Protein AF-A0A7S3H9Q6-F1 (afdb_monomer)

Solvent-accessible surface area (backbone atoms only — not comparable to full-atom values): 21317 Å² total; per-residue (Å²): 113,75,68,58,59,53,52,54,52,51,53,54,49,52,52,51,51,51,52,54,49,51,50,52,52,53,52,50,50,49,52,52,50,53,51,51,50,54,51,51,51,52,51,51,50,51,49,53,52,49,52,52,48,49,52,56,52,58,74,33,43,35,69,48,71,93,78,48,80,54,69,84,72,79,73,85,76,88,80,86,75,98,61,98,70,78,74,86,69,82,65,79,81,31,55,55,60,69,50,36,68,69,77,52,58,65,46,66,38,89,39,74,51,52,99,94,46,88,16,37,40,56,56,31,49,52,48,34,53,74,71,49,54,85,58,79,75,62,48,56,88,88,44,50,66,54,52,63,46,46,75,75,63,44,61,60,49,54,51,52,49,50,52,52,49,50,51,49,52,50,50,51,51,54,49,51,52,49,52,54,50,49,52,51,41,54,48,50,52,55,51,54,72,71,49,80,68,61,70,66,78,71,82,82,75,76,92,80,93,78,88,82,92,78,92,78,89,78,95,74,80,83,74,84,72,69,44,57,64,84,79,44,63,66,62,49,49,51,55,51,53,53,51,37,55,44,41,60,67,34,72,82,52,50,65,62,51,41,60,51,36,51,54,49,44,54,65,69,57,38,49,56,52,55,63,70,29,58,72,71,74,59,63,78,74,49,92,60,95,44,74,66,32,56,50,47,56,66,63,69,43,92,91,63,61,63,68,58,55,50,50,53,47,45,47,64,61,55,46,48,57,48,51,51,50,52,38,61,76,64,43,47,93,76,51,55,72,72,61,38,52,56,50,50,53,53,51,49,49,54,49,52,69,73,72,108

Sequence (356 aa):
MAKMKKIEALCLQELSLKQLKMWLEEDQDAILNKANENAMEKIKQAKSSHEQFVKKKDGLRIRMPDSIPTTNIPGMGYGKELTGVRAQVKGVSTTIDLMAGMGLKYVHATNKGRKGQMGDLEKSRDQLLKMGFIDKANFDEEDKHLYDKERRENSVIKEKQALEAKTREENTKAYDEWIVQKELRDSALKCLALVPRPVAEMPVLHDDVRGSATNLKKSASVGLATANPMQNPTLSRHCLDVGRAMKKVDRTTFLDWAKWCEGVFSVNTAQVLWDYFPPLACDVHCASYSQVRDTFLKLLRPGVDFRQTFMDYVEKHIFARRINRFKDEKEYYRLREDAQTELDEEMEAMRKEWLS

Foldseek 3Di:
DVVVVVVVVVVVVVVVVVVVVVVVVVVVVVVVVVVVVVVVVVVVVVVVVVVVVVVVQLVQKDFDDQADDQDPDPPPPPDDDPDPDDDPDPPPPAVCNVCHPVRDGMDGTPDCADVPGHGSLNVVLVVCLVVVNQDPSSDDPVCVVVSVVSPVPRVNVVVVVVVVVVVVVVVVVVVVVVVVLVVLLVVLLVVLVVPDQLAPDDPPDDDDDDDDDDDDDDPDDPDPPAPDCVPDVPSVVVLLVSLLVNVVSPLVCLVVSLVSNPNHDDSVRSVVSSCVHPPNDDPCPDPDDDPVVVVVVVQPDPPDDPVVVVVVVCCVPVLVVVLVVVCVVVVLVPDDPVVVVVVVVVSVVVVVVVVD

pLDDT: mean 70.88, std 14.93, range [29.67, 92.62]

Mean predicted aligned error: 21.16 Å

Structure (mmCIF, N/CA/C/O backbone):
data_AF-A0A7S3H9Q6-F1
#
_entry.id   AF-A0A7S3H9Q6-F1
#
loop_
_atom_site.group_PDB
_atom_site.id
_atom_site.type_symbol
_atom_site.label_atom_id
_atom_site.label_alt_id
_atom_site.label_comp_id
_atom_site.label_asym_id
_atom_site.label_entity_id
_atom_site.label_seq_id
_atom_site.pdbx_PDB_ins_code
_atom_site.Cartn_x
_atom_site.Cartn_y
_atom_site.Cartn_z
_atom_site.occupancy
_atom_site.B_iso_or_equiv
_atom_site.auth_seq_id
_atom_site.auth_comp_id
_atom_site.auth_asym_id
_atom_site.auth_atom_id
_atom_site.pdbx_PDB_model_num
ATOM 1 N N . MET A 1 1 ? -47.862 -24.906 103.319 1.00 55.59 1 MET A N 1
ATOM 2 C CA . MET A 1 1 ? -47.795 -23.603 102.611 1.00 55.59 1 MET A CA 1
ATOM 3 C C . MET A 1 1 ? -46.413 -23.258 102.043 1.00 55.59 1 MET A C 1
ATOM 5 O O . MET A 1 1 ? -46.358 -22.818 100.906 1.00 55.59 1 MET A O 1
ATOM 9 N N . ALA A 1 2 ? -45.292 -23.474 102.748 1.00 60.44 2 ALA A N 1
ATOM 10 C CA . ALA A 1 2 ? -43.958 -23.072 102.256 1.00 60.44 2 ALA A CA 1
ATOM 11 C C . ALA A 1 2 ? -43.469 -23.788 100.972 1.00 60.44 2 ALA A C 1
ATOM 13 O O . ALA A 1 2 ? -42.743 -23.195 100.180 1.00 60.44 2 ALA A O 1
ATOM 14 N N . LYS A 1 3 ? -43.881 -25.045 100.732 1.00 62.38 3 LYS A N 1
ATOM 15 C CA . LYS A 1 3 ? -43.531 -25.790 99.505 1.00 62.38 3 LYS A CA 1
ATOM 16 C C . LYS A 1 3 ? -44.245 -25.264 98.248 1.00 62.38 3 LYS A C 1
ATOM 18 O O . LYS A 1 3 ? -43.613 -25.200 97.205 1.00 62.38 3 LYS A O 1
ATOM 23 N N . MET A 1 4 ? -45.507 -24.833 98.354 1.00 59.84 4 MET A N 1
ATOM 24 C CA . MET A 1 4 ? -46.258 -24.255 97.223 1.00 59.84 4 MET A CA 1
ATOM 25 C C . MET A 1 4 ? -45.651 -22.928 96.757 1.00 59.84 4 MET A C 1
ATOM 27 O O . MET A 1 4 ? -45.386 -22.773 95.572 1.00 59.84 4 MET A O 1
ATOM 31 N N . LYS A 1 5 ? -45.295 -22.038 97.695 1.00 70.38 5 LYS A N 1
ATOM 32 C CA . LYS A 1 5 ? -44.646 -20.756 97.369 1.00 70.38 5 LYS A CA 1
ATOM 33 C C . LYS A 1 5 ? -43.300 -20.920 96.648 1.00 70.38 5 LYS A C 1
ATOM 35 O O . LYS A 1 5 ? -42.947 -20.094 95.817 1.00 70.38 5 LYS A O 1
ATOM 40 N N . LYS A 1 6 ? -42.543 -21.986 96.944 1.00 74.62 6 LYS A N 1
ATOM 41 C CA . LYS A 1 6 ? -41.290 -22.300 96.230 1.00 74.62 6 LYS A CA 1
ATOM 42 C C . LYS A 1 6 ? -41.529 -22.776 94.795 1.00 74.62 6 LYS A C 1
ATOM 44 O O . LYS A 1 6 ? -40.748 -22.432 93.919 1.00 74.62 6 LYS A O 1
ATOM 49 N N . ILE A 1 7 ? -42.583 -23.557 94.561 1.00 77.19 7 ILE A N 1
ATOM 50 C CA . ILE A 1 7 ? -42.922 -24.066 93.224 1.00 77.19 7 ILE A CA 1
ATOM 51 C C . ILE A 1 7 ? -43.449 -22.930 92.337 1.00 77.19 7 ILE A C 1
ATOM 53 O O . ILE A 1 7 ? -43.032 -22.814 91.189 1.00 77.19 7 ILE A O 1
ATOM 57 N N . GLU A 1 8 ? -44.291 -22.048 92.882 1.00 74.75 8 GLU A N 1
ATOM 58 C CA . GLU A 1 8 ? -44.774 -20.854 92.173 1.00 74.75 8 GLU A CA 1
ATOM 59 C C . GLU A 1 8 ? -43.627 -19.907 91.794 1.00 74.75 8 GLU A C 1
ATOM 61 O O . GLU A 1 8 ? -43.565 -19.442 90.657 1.00 74.75 8 GLU A O 1
ATOM 66 N N . ALA A 1 9 ? -42.677 -19.674 92.707 1.00 78.00 9 ALA A N 1
ATOM 67 C CA . ALA A 1 9 ? -41.502 -18.850 92.429 1.00 78.00 9 ALA A CA 1
ATOM 68 C C . ALA A 1 9 ? -40.624 -19.433 91.306 1.00 78.00 9 ALA A C 1
ATOM 70 O O . ALA A 1 9 ? -40.160 -18.687 90.448 1.00 78.00 9 ALA A O 1
ATOM 71 N N . LEU A 1 10 ? -40.441 -20.759 91.270 1.00 78.25 10 LEU A N 1
ATOM 72 C CA . LEU A 1 10 ? -39.696 -21.433 90.200 1.00 78.25 10 LEU A CA 1
ATOM 73 C C . LEU A 1 10 ? -40.421 -21.359 88.850 1.00 78.25 10 LEU A C 1
ATOM 75 O O . LEU A 1 10 ? -39.784 -21.066 87.842 1.00 78.25 10 LEU A O 1
ATOM 79 N N . CYS A 1 11 ? -41.745 -21.545 88.819 1.00 74.56 11 CYS A N 1
ATOM 80 C CA . CYS A 1 11 ? -42.525 -21.401 87.584 1.00 74.56 11 CYS A CA 1
ATOM 81 C C . CYS A 1 11 ? -42.451 -19.976 87.020 1.00 74.56 11 CYS A C 1
ATOM 83 O O . CYS A 1 11 ? -42.269 -19.804 85.817 1.00 74.56 11 CYS A O 1
ATOM 85 N N . LEU A 1 12 ? -42.549 -18.952 87.872 1.00 77.50 12 LEU A N 1
ATOM 86 C CA . LEU A 1 12 ? -42.418 -17.550 87.456 1.00 77.50 12 LEU A CA 1
ATOM 87 C C . LEU A 1 12 ? -40.998 -17.222 86.972 1.00 77.50 12 LEU A C 1
ATOM 89 O O . LEU A 1 12 ? -40.825 -16.476 86.005 1.00 77.50 12 LEU A O 1
ATOM 93 N N . GLN A 1 13 ? -39.977 -17.808 87.599 1.00 81.25 13 GLN A N 1
ATOM 94 C CA . GLN A 1 13 ? -38.591 -17.663 87.162 1.00 81.25 13 GLN A CA 1
ATOM 95 C C . GLN A 1 13 ? -38.355 -18.321 85.793 1.00 81.25 13 GLN A C 1
ATOM 97 O O . GLN A 1 13 ? -37.720 -17.726 84.930 1.00 81.25 13 GLN A O 1
ATOM 102 N N . GLU A 1 14 ? -38.912 -19.505 85.535 1.00 80.00 14 GLU A N 1
ATOM 103 C CA . GLU A 1 14 ? -38.807 -20.137 84.213 1.00 80.00 14 GLU A CA 1
ATOM 104 C C . GLU A 1 14 ? -39.564 -19.371 83.123 1.00 80.00 14 GLU A C 1
ATOM 106 O O . GLU A 1 14 ? -39.083 -19.273 81.993 1.00 80.00 14 GLU A O 1
ATOM 111 N N . LEU A 1 15 ? -40.735 -18.813 83.442 1.00 81.00 15 LEU A N 1
ATOM 112 C CA . LEU A 1 15 ? -41.535 -18.031 82.494 1.00 81.00 15 LEU A CA 1
ATOM 113 C C . LEU A 1 15 ? -40.838 -16.719 82.119 1.00 81.00 15 LEU A C 1
ATOM 115 O O . LEU A 1 15 ? -40.759 -16.379 80.938 1.00 81.00 15 LEU A O 1
ATOM 119 N N . SER A 1 16 ? -40.269 -16.029 83.111 1.00 79.75 16 SER A N 1
ATOM 120 C CA . SER A 1 16 ? -39.485 -14.810 82.884 1.00 79.75 16 SER A CA 1
ATOM 121 C C . SER A 1 16 ? -38.196 -15.086 82.107 1.00 79.75 16 SER A C 1
ATOM 123 O O . SER A 1 16 ? -37.894 -14.348 81.174 1.00 79.75 16 SER A O 1
ATOM 125 N N . LEU A 1 17 ? -37.475 -16.176 82.399 1.00 83.75 17 LEU A N 1
ATOM 126 C CA . LEU A 1 17 ? -36.280 -16.566 81.639 1.00 83.75 17 LEU A CA 1
ATOM 127 C C . LEU A 1 17 ? -36.602 -16.953 80.189 1.00 83.75 17 LEU A C 1
ATOM 129 O O . LEU A 1 17 ? -35.836 -16.618 79.286 1.00 83.75 17 LEU A O 1
ATOM 133 N N . LYS A 1 18 ? -37.737 -17.619 79.941 1.00 84.81 18 LYS A N 1
ATOM 134 C CA . LYS A 1 18 ? -38.202 -17.928 78.578 1.00 84.81 18 LYS A CA 1
ATOM 135 C C . LYS A 1 18 ? -38.552 -16.667 77.792 1.00 84.81 18 LYS A C 1
ATOM 137 O O . LYS A 1 18 ? -38.156 -16.567 76.637 1.00 84.81 18 LYS A O 1
ATOM 142 N N . GLN A 1 19 ? -39.238 -15.703 78.409 1.00 82.88 19 GLN A N 1
ATOM 143 C CA . GLN A 1 19 ? -39.527 -14.413 77.771 1.00 82.88 19 GLN A CA 1
ATOM 144 C C . GLN A 1 19 ? -38.249 -13.631 77.453 1.00 82.88 19 GLN A C 1
ATOM 146 O O . GLN A 1 19 ? -38.110 -13.125 76.346 1.00 82.88 19 GLN A O 1
ATOM 151 N N . LEU A 1 20 ? -37.290 -13.590 78.381 1.00 84.38 20 LEU A N 1
ATOM 152 C CA . LEU A 1 20 ? -36.008 -12.907 78.172 1.00 84.38 20 LEU A CA 1
ATOM 153 C C . LEU A 1 20 ? -35.187 -13.554 77.049 1.00 84.38 20 LEU A C 1
ATOM 155 O O . LEU A 1 20 ? -34.575 -12.851 76.250 1.00 84.38 20 LEU A O 1
ATOM 159 N N . LYS A 1 21 ? -35.205 -14.890 76.961 1.00 87.88 21 LYS A N 1
ATOM 160 C CA . LYS A 1 21 ? -34.581 -15.631 75.860 1.00 87.88 21 LYS A CA 1
ATOM 161 C C . LYS A 1 21 ? -35.248 -15.320 74.517 1.00 87.88 21 LYS A C 1
ATOM 163 O O . LYS A 1 21 ? -34.541 -15.087 73.548 1.00 87.88 21 LYS A O 1
ATOM 168 N N . MET A 1 22 ? -36.579 -15.284 74.478 1.00 86.62 22 MET A N 1
ATOM 169 C CA . MET A 1 22 ? -37.336 -14.950 73.270 1.00 86.62 22 MET A CA 1
ATOM 170 C C . MET A 1 22 ? -37.021 -13.528 72.788 1.00 86.62 22 MET A C 1
ATOM 172 O O . MET A 1 22 ? -36.767 -13.337 71.609 1.00 86.62 22 MET A O 1
ATOM 176 N N . TRP A 1 23 ? -36.931 -12.552 73.696 1.00 89.25 23 TRP A N 1
ATOM 177 C CA . TRP A 1 23 ? -36.519 -11.189 73.340 1.00 89.25 23 TRP A CA 1
ATOM 178 C C . TRP A 1 23 ? -35.078 -11.112 72.837 1.00 89.25 23 TRP A C 1
ATOM 180 O O . TRP A 1 23 ? -34.805 -10.365 71.908 1.00 89.25 23 TRP A O 1
ATOM 190 N N . LEU A 1 24 ? -34.156 -11.885 73.417 1.00 86.50 24 LEU A N 1
ATOM 191 C CA . LEU A 1 24 ? -32.778 -11.976 72.920 1.00 86.50 24 LEU A CA 1
ATOM 192 C C . LEU A 1 24 ? -32.713 -12.570 71.508 1.00 86.50 24 LEU A C 1
ATOM 194 O O . LEU A 1 24 ? -31.954 -12.078 70.680 1.00 86.50 24 LEU A O 1
ATOM 198 N N . GLU A 1 25 ? -33.505 -13.608 71.235 1.00 88.31 25 GLU A N 1
ATOM 199 C CA . GLU A 1 25 ? -33.607 -14.218 69.905 1.00 88.31 25 GLU A CA 1
ATOM 200 C C . GLU A 1 25 ? -34.231 -13.240 68.895 1.00 88.31 25 GLU A C 1
ATOM 202 O O . GLU A 1 25 ? -33.669 -13.041 67.822 1.00 88.31 25 GLU A O 1
ATOM 207 N N . GLU A 1 26 ? -35.310 -12.542 69.265 1.00 88.50 26 GLU A N 1
ATOM 208 C CA . GLU A 1 26 ? -35.949 -11.511 68.434 1.00 88.50 26 GLU A CA 1
ATOM 209 C C . GLU A 1 26 ? -35.009 -10.332 68.126 1.00 88.50 26 GLU A C 1
ATOM 211 O O . GLU A 1 26 ? -34.959 -9.864 66.987 1.00 88.50 26 GLU A O 1
ATOM 216 N N . ASP A 1 27 ? -34.238 -9.861 69.110 1.00 90.06 27 ASP A N 1
ATOM 217 C CA . ASP A 1 27 ? -33.292 -8.752 68.930 1.00 90.06 27 ASP A CA 1
ATOM 218 C C . ASP A 1 27 ? -32.108 -9.178 68.043 1.00 90.06 27 ASP A C 1
ATOM 220 O O . ASP A 1 27 ? -31.655 -8.434 67.168 1.00 90.06 27 ASP A O 1
ATOM 224 N N . GLN A 1 28 ? -31.652 -10.426 68.187 1.00 85.25 28 GLN A N 1
ATOM 225 C CA . GLN A 1 28 ? -30.596 -10.991 67.352 1.00 85.25 28 GLN A CA 1
ATOM 226 C C . GLN A 1 28 ? -31.059 -11.223 65.905 1.00 85.25 28 GLN A C 1
ATOM 228 O O . GLN A 1 28 ? -30.323 -10.890 64.969 1.00 85.25 28 GLN A O 1
ATOM 233 N N . ASP A 1 29 ? -32.290 -11.693 65.706 1.00 88.06 29 ASP A N 1
ATOM 234 C CA . ASP A 1 29 ? -32.910 -11.817 64.386 1.00 88.06 29 ASP A CA 1
ATOM 235 C C . ASP A 1 29 ? -33.149 -10.443 63.743 1.00 88.06 29 ASP A C 1
ATOM 237 O O . ASP A 1 29 ? -32.909 -10.267 62.545 1.00 88.06 29 ASP A O 1
ATOM 241 N N . ALA A 1 30 ? -33.538 -9.428 64.520 1.00 86.94 30 ALA A N 1
ATOM 242 C CA . ALA A 1 30 ? -33.679 -8.056 64.033 1.00 86.94 30 ALA A CA 1
ATOM 243 C C . ALA A 1 30 ? -32.335 -7.466 63.568 1.00 86.94 30 ALA A C 1
ATOM 245 O O . ALA A 1 30 ? -32.266 -6.822 62.514 1.00 86.94 30 ALA A O 1
ATOM 246 N N . ILE A 1 31 ? -31.248 -7.720 64.305 1.00 86.75 31 ILE A N 1
ATOM 247 C CA . ILE A 1 31 ? -29.890 -7.312 63.915 1.00 86.75 31 ILE A CA 1
ATOM 248 C C . ILE A 1 31 ? -29.463 -8.018 62.621 1.00 86.75 31 ILE A C 1
ATOM 250 O O . ILE A 1 31 ? -28.942 -7.361 61.712 1.00 86.75 31 ILE A O 1
ATOM 254 N N . LEU A 1 32 ? -29.702 -9.328 62.506 1.00 85.94 32 LEU A N 1
ATOM 255 C CA . LEU A 1 32 ? -29.366 -10.105 61.309 1.00 85.94 32 LEU A CA 1
ATOM 256 C C . LEU A 1 32 ? -30.177 -9.663 60.086 1.00 85.94 32 LEU A C 1
ATOM 258 O O . LEU A 1 32 ? -29.608 -9.486 59.007 1.00 85.94 32 LEU A O 1
ATOM 262 N N . ASN A 1 33 ? -31.475 -9.407 60.247 1.00 88.62 33 ASN A N 1
ATOM 263 C CA . ASN A 1 33 ? -32.331 -8.911 59.170 1.00 88.62 33 ASN A CA 1
ATOM 264 C C . ASN A 1 33 ? -31.885 -7.527 58.694 1.00 88.62 33 ASN A C 1
ATOM 266 O O . ASN A 1 33 ? -31.692 -7.325 57.496 1.00 88.62 33 ASN A O 1
ATOM 270 N N . LYS A 1 34 ? -31.585 -6.609 59.619 1.00 90.69 34 LYS A N 1
ATOM 271 C CA . LYS A 1 34 ? -31.051 -5.285 59.274 1.00 90.69 34 LYS A CA 1
ATOM 272 C C . LYS A 1 34 ? -29.680 -5.374 58.596 1.00 90.69 34 LYS A C 1
ATOM 274 O O . LYS A 1 34 ? -29.377 -4.592 57.695 1.00 90.69 34 LYS A O 1
ATOM 279 N N . ALA A 1 35 ? -28.825 -6.314 59.000 1.00 89.75 35 ALA A N 1
ATOM 280 C CA . ALA A 1 35 ? -27.546 -6.558 58.333 1.00 89.75 35 ALA A CA 1
ATOM 281 C C . ALA A 1 35 ? -27.740 -7.093 56.901 1.00 89.75 35 ALA A C 1
ATOM 283 O O . ALA A 1 35 ? -27.066 -6.619 55.981 1.00 89.75 35 ALA A O 1
ATOM 284 N N . ASN A 1 36 ? -28.691 -8.009 56.699 1.00 90.25 36 ASN A N 1
ATOM 285 C CA . ASN A 1 36 ? -29.043 -8.555 55.387 1.00 90.25 36 ASN A CA 1
ATOM 286 C C . ASN A 1 36 ? -29.653 -7.497 54.457 1.00 90.25 36 ASN A C 1
ATOM 288 O O . ASN A 1 36 ? -29.253 -7.410 53.295 1.00 90.25 36 ASN A O 1
ATOM 292 N N . GLU A 1 37 ? -30.555 -6.649 54.953 1.00 90.62 37 GLU A N 1
ATOM 293 C CA . GLU A 1 37 ? -31.129 -5.534 54.187 1.00 90.62 37 GLU A CA 1
ATOM 294 C C . GLU A 1 37 ? -30.043 -4.549 53.742 1.00 90.62 37 GLU A C 1
ATOM 296 O O . GLU A 1 37 ? -29.918 -4.255 52.552 1.00 90.62 37 GLU A O 1
ATOM 301 N N . ASN A 1 38 ? -29.166 -4.136 54.662 1.00 91.56 38 ASN A N 1
ATOM 302 C CA . ASN A 1 38 ? -28.028 -3.272 54.341 1.00 91.56 38 ASN A CA 1
ATOM 303 C C . ASN A 1 38 ? -27.070 -3.916 53.322 1.00 91.56 38 ASN A C 1
ATOM 305 O O . ASN A 1 38 ? -26.507 -3.225 52.468 1.00 91.56 38 ASN A O 1
ATOM 309 N N . ALA A 1 39 ? -26.852 -5.233 53.396 1.00 88.81 39 ALA A N 1
ATOM 310 C CA . ALA A 1 39 ? -26.037 -5.955 52.422 1.00 88.81 39 ALA A CA 1
ATOM 311 C C . ALA A 1 39 ? -26.699 -5.965 51.033 1.00 88.81 39 ALA A C 1
ATOM 313 O O . ALA A 1 39 ? -26.033 -5.696 50.028 1.00 88.81 39 ALA A O 1
ATOM 314 N N . MET A 1 40 ? -28.011 -6.196 50.968 1.00 88.12 40 MET A N 1
ATOM 315 C CA . MET A 1 40 ? -28.774 -6.185 49.718 1.00 88.12 40 MET A CA 1
ATOM 316 C C . MET A 1 40 ? -28.837 -4.794 49.084 1.00 88.12 40 MET A C 1
ATOM 318 O O . MET A 1 40 ? -28.675 -4.669 47.866 1.00 88.12 40 MET A O 1
ATOM 322 N N . GLU A 1 41 ? -28.989 -3.737 49.881 1.00 89.62 41 GLU A N 1
ATOM 323 C CA . GLU A 1 41 ? -28.938 -2.356 49.395 1.00 89.62 41 GLU A CA 1
ATOM 324 C C . GLU A 1 41 ? -27.564 -1.998 48.828 1.00 89.62 41 GLU A C 1
ATOM 326 O O . GLU A 1 41 ? -27.484 -1.442 47.729 1.00 89.62 41 GLU A O 1
ATOM 331 N N . LYS A 1 42 ? -26.476 -2.388 49.505 1.00 92.62 42 LYS A N 1
ATOM 332 C CA . LYS A 1 42 ? -25.109 -2.200 48.991 1.00 92.62 42 LYS A CA 1
ATOM 333 C C . LYS A 1 42 ? -24.900 -2.920 47.664 1.00 92.62 42 LYS A C 1
ATOM 335 O O . LYS A 1 42 ? -24.339 -2.336 46.739 1.00 92.62 42 LYS A O 1
ATOM 340 N N . ILE A 1 43 ? -25.390 -4.154 47.530 1.00 89.06 43 ILE A N 1
ATOM 341 C CA . ILE A 1 43 ? -25.311 -4.904 46.268 1.00 89.06 43 ILE A CA 1
ATOM 342 C C . ILE A 1 43 ? -26.131 -4.210 45.175 1.00 89.06 43 ILE A C 1
ATOM 344 O O . ILE A 1 43 ? -25.665 -4.092 44.041 1.00 89.06 43 ILE A O 1
ATOM 348 N N . LYS A 1 44 ? -27.332 -3.715 45.489 1.00 91.25 44 LYS A N 1
ATOM 349 C CA . LYS A 1 44 ? -28.187 -3.010 44.524 1.00 91.25 44 LYS A CA 1
ATOM 350 C C . LYS A 1 44 ? -27.560 -1.693 44.064 1.00 91.25 44 LYS A C 1
ATOM 352 O O . LYS A 1 44 ? -27.555 -1.411 42.866 1.00 91.25 44 LYS A O 1
ATOM 357 N N . GLN A 1 45 ? -26.979 -0.920 44.980 1.00 91.06 45 GLN A N 1
ATOM 358 C CA . GLN A 1 45 ? -26.238 0.300 44.651 1.00 91.06 45 GLN A CA 1
ATOM 359 C C . GLN A 1 45 ? -24.985 -0.011 43.820 1.00 91.06 45 GLN A C 1
ATOM 361 O O . GLN A 1 45 ? -24.733 0.660 42.818 1.00 91.06 45 GLN A O 1
ATOM 366 N N . ALA A 1 46 ? -24.234 -1.061 44.167 1.00 89.56 46 ALA A N 1
ATOM 367 C CA . ALA A 1 46 ? -23.076 -1.511 43.395 1.00 89.56 46 ALA A CA 1
ATOM 368 C C . ALA A 1 46 ? -23.467 -1.932 41.967 1.00 89.56 46 ALA A C 1
ATOM 370 O O . ALA A 1 46 ? -22.816 -1.532 41.005 1.00 89.56 46 ALA A O 1
ATOM 371 N N . LYS A 1 47 ? -24.573 -2.667 41.801 1.00 90.12 47 LYS A N 1
ATOM 372 C CA . LYS A 1 47 ? -25.101 -3.028 40.476 1.00 90.12 47 LYS A CA 1
ATOM 373 C C . LYS A 1 47 ? -25.535 -1.799 39.679 1.00 90.12 47 LYS A C 1
ATOM 375 O O . LYS A 1 47 ? -25.093 -1.632 38.549 1.00 90.12 47 LYS A O 1
ATOM 380 N N . SER A 1 48 ? -26.319 -0.901 40.276 1.00 89.00 48 SER A N 1
ATOM 381 C CA . SER A 1 48 ? -26.785 0.314 39.595 1.00 89.00 48 SER A CA 1
ATOM 382 C C . SER A 1 48 ? -25.628 1.230 39.182 1.00 89.00 48 SER A C 1
ATOM 384 O O . SER A 1 48 ? -25.640 1.785 38.085 1.00 89.00 48 SER A O 1
ATOM 386 N N . SER A 1 49 ? -24.629 1.411 40.048 1.00 87.25 49 SER A N 1
ATOM 387 C CA . SER A 1 49 ? -23.439 2.214 39.737 1.00 87.25 49 SER A CA 1
ATOM 388 C C . SER A 1 49 ? -22.575 1.557 38.660 1.00 87.25 49 SER A C 1
ATOM 390 O O . SER A 1 49 ? -22.096 2.248 37.760 1.00 87.25 49 SER A O 1
ATOM 392 N N . HIS A 1 50 ? -22.438 0.228 38.685 1.00 84.56 50 HIS A N 1
ATOM 393 C CA . HIS A 1 50 ? -21.752 -0.514 37.633 1.00 84.56 50 HIS A CA 1
ATOM 394 C C . HIS A 1 50 ? -22.478 -0.398 36.288 1.00 84.56 50 HIS A C 1
ATOM 396 O O . HIS A 1 50 ? -21.846 -0.089 35.283 1.00 84.56 50 HIS A O 1
ATOM 402 N N . GLU A 1 51 ? -23.800 -0.557 36.255 1.00 86.19 51 GLU A N 1
ATOM 403 C CA . GLU A 1 51 ? -24.596 -0.392 35.034 1.00 86.19 51 GLU A CA 1
ATOM 404 C C . GLU A 1 51 ? -24.493 1.027 34.465 1.00 86.19 51 GLU A C 1
ATOM 406 O O . GLU A 1 51 ? -24.337 1.202 33.257 1.00 86.19 51 GLU A O 1
ATOM 411 N N . GLN A 1 52 ? -24.527 2.055 35.318 1.00 85.44 52 GLN A N 1
ATOM 412 C CA . GLN A 1 52 ? -24.313 3.441 34.892 1.00 85.44 52 GLN A CA 1
ATOM 413 C C . GLN A 1 52 ? -22.899 3.659 34.346 1.00 85.44 52 GLN A C 1
ATOM 415 O O . GLN A 1 52 ? -22.726 4.347 33.337 1.00 85.44 52 GLN A O 1
ATOM 420 N N . PHE A 1 53 ? -21.890 3.054 34.975 1.00 83.00 53 PHE A N 1
ATOM 421 C CA . PHE A 1 53 ? -20.514 3.100 34.496 1.00 83.00 53 PHE A CA 1
ATOM 422 C C . PHE A 1 53 ? -20.365 2.418 33.133 1.00 83.00 53 PHE A C 1
ATOM 424 O O . PHE A 1 53 ? -19.769 3.003 32.229 1.00 83.00 53 PHE A O 1
ATOM 431 N N . VAL A 1 54 ? -20.945 1.228 32.958 1.00 83.44 54 VAL A N 1
ATOM 432 C CA . VAL A 1 54 ? -20.938 0.495 31.685 1.00 83.44 54 VAL A CA 1
ATOM 433 C C . VAL A 1 54 ? -21.637 1.312 30.604 1.00 83.44 54 VAL A C 1
ATOM 435 O O . VAL A 1 54 ? -21.033 1.556 29.567 1.00 83.44 54 VAL A O 1
ATOM 438 N N . LYS A 1 55 ? -22.832 1.856 30.870 1.00 82.44 55 LYS A N 1
ATOM 439 C CA . LYS A 1 55 ? -23.546 2.734 29.923 1.00 82.44 55 LYS A CA 1
ATOM 440 C C . LYS A 1 55 ? -22.724 3.963 29.533 1.00 82.44 55 LYS A C 1
ATOM 442 O O . LYS A 1 55 ? -22.662 4.316 28.359 1.00 82.44 55 LYS A O 1
ATOM 447 N N . LYS A 1 56 ? -22.061 4.608 30.498 1.00 82.12 56 LYS A N 1
ATOM 448 C CA . LYS A 1 56 ? -21.205 5.775 30.236 1.00 82.12 56 LYS A CA 1
ATOM 449 C C . LYS A 1 56 ? -19.962 5.406 29.424 1.00 82.12 56 LYS A C 1
ATOM 451 O O . LYS A 1 56 ? -19.553 6.179 28.563 1.00 82.12 56 LYS A O 1
ATOM 456 N N . LYS A 1 57 ? -19.366 4.244 29.697 1.00 80.25 57 LYS A N 1
ATOM 457 C CA . LYS A 1 57 ? -18.189 3.742 28.984 1.00 80.25 57 LYS A CA 1
ATOM 458 C C . LYS A 1 57 ? -18.546 3.325 27.559 1.00 80.25 57 LYS A C 1
ATOM 460 O O . LYS A 1 57 ? -17.878 3.750 26.625 1.00 80.25 57 LYS A O 1
ATOM 465 N N . ASP A 1 58 ? -19.612 2.554 27.387 1.00 79.38 58 ASP A N 1
ATOM 466 C CA . ASP A 1 58 ? -20.075 2.095 26.079 1.00 79.38 58 ASP A CA 1
ATOM 467 C C . ASP A 1 58 ? -20.571 3.263 25.216 1.00 79.38 58 ASP A C 1
ATOM 469 O O . ASP A 1 58 ? -20.271 3.299 24.028 1.00 79.38 58 ASP A O 1
ATOM 473 N N . GLY A 1 59 ? -21.199 4.284 25.811 1.00 76.56 59 GLY A N 1
ATOM 474 C CA . GLY A 1 59 ? -21.584 5.510 25.101 1.00 76.56 59 GLY A CA 1
ATOM 475 C C . GLY A 1 59 ? -20.411 6.377 24.615 1.00 76.56 59 GLY A C 1
ATOM 476 O O . GLY A 1 59 ? -20.626 7.317 23.855 1.00 76.56 59 GLY A O 1
ATOM 477 N N . LEU A 1 60 ? -19.179 6.087 25.048 1.00 80.75 60 LEU A N 1
ATOM 478 C CA . LEU A 1 60 ? -17.953 6.733 24.560 1.00 80.75 60 LEU A CA 1
ATOM 479 C C . LEU A 1 60 ? -17.169 5.853 23.579 1.00 80.75 60 LEU A C 1
ATOM 481 O O . LEU A 1 60 ? -16.083 6.243 23.143 1.00 80.75 60 LEU A O 1
ATOM 485 N N . ARG A 1 61 ? -17.668 4.655 23.265 1.00 79.88 61 ARG A N 1
ATOM 486 C CA . ARG A 1 61 ? -16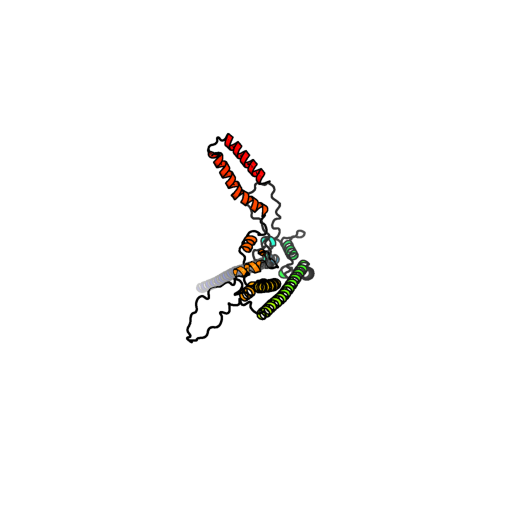.970 3.698 22.411 1.00 79.88 61 ARG A CA 1
ATOM 487 C C . ARG A 1 61 ? -17.108 4.089 20.942 1.00 79.88 61 ARG A C 1
ATOM 489 O O . ARG A 1 61 ? -18.201 4.334 20.445 1.00 79.88 61 ARG A O 1
ATOM 496 N N . ILE A 1 62 ? -15.979 4.079 20.249 1.00 80.12 62 ILE A N 1
ATOM 497 C CA . ILE A 1 62 ? -15.853 4.235 18.804 1.00 80.12 62 ILE A CA 1
ATOM 498 C C . ILE A 1 62 ? -15.116 3.002 18.272 1.00 80.12 62 ILE A C 1
ATOM 500 O O . ILE A 1 62 ? -14.082 2.597 18.806 1.00 80.12 62 ILE A O 1
ATOM 504 N N . ARG A 1 63 ? -15.647 2.386 17.220 1.00 79.62 63 ARG A N 1
ATOM 505 C CA . ARG A 1 63 ? -14.983 1.351 16.431 1.00 79.62 63 ARG A CA 1
ATOM 506 C C . ARG A 1 63 ? -14.061 1.987 15.396 1.00 79.62 63 ARG A C 1
ATOM 508 O O . ARG A 1 63 ? -14.462 2.892 14.664 1.00 79.62 63 ARG A O 1
ATOM 515 N N . MET A 1 64 ? -12.838 1.477 15.347 1.00 78.31 64 MET A N 1
ATOM 516 C CA . MET A 1 64 ? -11.777 1.941 14.461 1.00 78.31 64 MET A CA 1
ATOM 517 C C . MET A 1 64 ? -11.696 1.085 13.184 1.00 78.31 64 MET A C 1
ATOM 519 O O . MET A 1 64 ? -12.001 -0.111 13.237 1.00 78.31 64 MET A O 1
ATOM 523 N N . PRO A 1 65 ? -11.258 1.667 12.052 1.00 74.06 65 PRO A N 1
ATOM 524 C CA . PRO A 1 65 ? -10.840 0.915 10.872 1.00 74.06 65 PRO A CA 1
ATOM 525 C C . PRO A 1 65 ? -9.645 -0.002 11.164 1.00 74.06 65 PRO A C 1
ATOM 527 O O . PRO A 1 65 ? -8.758 0.357 11.936 1.00 74.06 65 PRO A O 1
ATOM 530 N N . ASP A 1 66 ? -9.567 -1.137 10.466 1.00 69.00 66 ASP A N 1
ATOM 531 C CA . ASP A 1 66 ? -8.473 -2.109 10.631 1.00 69.00 66 ASP A CA 1
ATOM 532 C C . ASP A 1 66 ? -7.108 -1.591 10.121 1.00 69.00 66 ASP A C 1
ATOM 534 O O . ASP A 1 66 ? -6.062 -2.098 10.521 1.00 69.00 66 ASP A O 1
ATOM 538 N N . SER A 1 67 ? -7.090 -0.556 9.273 1.00 60.16 67 SER A N 1
ATOM 539 C CA . SER A 1 67 ? -5.862 0.074 8.774 1.00 60.16 67 SER A CA 1
ATOM 540 C C . SER A 1 67 ? -6.012 1.596 8.701 1.00 60.16 67 SER A C 1
ATOM 542 O O . SER A 1 67 ? -6.477 2.140 7.697 1.00 60.16 67 SER A O 1
ATOM 544 N N . ILE A 1 68 ? -5.628 2.294 9.767 1.00 63.91 68 ILE A N 1
ATOM 545 C CA . ILE A 1 68 ? -5.542 3.759 9.762 1.00 63.91 68 ILE A CA 1
ATOM 546 C C . ILE A 1 68 ? -4.097 4.142 9.436 1.00 63.91 68 ILE A C 1
ATOM 548 O O . ILE A 1 68 ? -3.193 3.629 10.103 1.00 63.91 68 ILE A O 1
ATOM 552 N N . PRO A 1 69 ? -3.850 5.023 8.449 1.00 61.59 69 PRO A N 1
ATOM 553 C CA . PRO A 1 69 ? -2.521 5.580 8.248 1.00 61.59 69 PRO A CA 1
ATOM 554 C C . PRO A 1 69 ? -2.119 6.344 9.511 1.00 61.59 69 PRO A C 1
ATOM 556 O O . PRO A 1 69 ? -2.821 7.255 9.949 1.00 61.59 69 PRO A O 1
ATOM 559 N N . THR A 1 70 ? -1.010 5.945 10.127 1.00 60.28 70 THR A N 1
ATOM 560 C CA . THR A 1 70 ? -0.467 6.627 11.300 1.00 60.28 70 THR A CA 1
ATOM 561 C C . THR A 1 70 ? -0.132 8.065 10.936 1.00 60.28 70 THR A C 1
ATOM 563 O O . THR A 1 70 ? 0.671 8.326 10.038 1.00 60.28 70 THR A O 1
ATOM 566 N N . THR A 1 71 ? -0.727 9.025 11.642 1.00 60.09 71 THR A N 1
ATOM 567 C CA . THR A 1 71 ? -0.224 10.396 11.608 1.00 60.09 71 THR A CA 1
ATOM 568 C C . THR A 1 71 ? 1.188 10.370 12.172 1.00 60.09 71 THR A C 1
ATOM 570 O O . THR A 1 71 ? 1.396 9.919 13.297 1.00 60.09 71 THR A O 1
ATOM 573 N N . ASN A 1 72 ? 2.166 10.793 11.373 1.00 54.28 72 ASN A N 1
ATOM 574 C CA . ASN A 1 72 ? 3.567 10.803 11.768 1.00 54.28 72 ASN A CA 1
ATOM 575 C C . ASN A 1 72 ? 3.746 11.853 12.874 1.00 54.28 72 ASN A C 1
ATOM 577 O O . ASN A 1 72 ? 3.857 13.045 12.589 1.00 54.28 72 ASN A O 1
ATOM 581 N N . ILE A 1 73 ? 3.672 11.427 14.136 1.00 57.91 73 ILE A N 1
ATOM 582 C CA . ILE A 1 73 ? 3.887 12.308 15.282 1.00 57.91 73 ILE A CA 1
ATOM 583 C C . ILE A 1 73 ? 5.390 12.605 15.304 1.00 57.91 73 ILE A C 1
ATOM 585 O O . ILE A 1 73 ? 6.173 11.673 15.508 1.00 57.91 73 ILE A O 1
ATOM 589 N N . PRO A 1 74 ? 5.827 13.859 15.083 1.00 58.41 74 PRO A N 1
ATOM 590 C CA . PRO A 1 74 ? 7.239 14.182 15.179 1.00 58.41 74 PRO A CA 1
ATOM 591 C C . PRO A 1 74 ? 7.706 13.857 16.599 1.00 58.41 74 PRO A C 1
ATOM 593 O O . PRO A 1 74 ? 7.139 14.347 17.579 1.00 58.41 74 PRO A O 1
ATOM 596 N N . GLY A 1 75 ? 8.713 12.988 16.708 1.00 54.22 75 GLY A N 1
ATOM 597 C CA . GLY A 1 75 ? 9.292 12.624 17.995 1.00 54.22 75 GLY A CA 1
ATOM 598 C C . GLY A 1 75 ? 9.746 13.878 18.739 1.00 54.22 75 GLY A C 1
ATOM 599 O O . GLY A 1 75 ? 10.274 14.809 18.127 1.00 54.22 75 GLY A O 1
ATOM 600 N N . MET A 1 76 ? 9.539 13.922 20.058 1.00 52.12 76 MET A N 1
ATOM 601 C CA . MET A 1 76 ? 10.110 14.991 20.876 1.00 52.12 76 MET A CA 1
ATOM 602 C C . MET A 1 76 ? 11.635 14.899 20.804 1.00 52.12 76 MET A C 1
ATOM 604 O O . MET A 1 76 ? 12.261 14.103 21.501 1.00 52.12 76 MET A O 1
ATOM 608 N N . GLY A 1 77 ? 12.230 15.709 19.930 1.00 52.88 77 GLY A N 1
ATOM 609 C CA . GLY A 1 77 ? 13.667 15.912 19.871 1.00 52.88 77 GLY A CA 1
ATOM 610 C C . GLY A 1 77 ? 14.115 16.624 21.139 1.00 52.88 77 GLY A C 1
ATOM 611 O O . GLY A 1 77 ? 14.068 17.852 21.222 1.00 52.88 77 GLY A O 1
ATOM 612 N N . TYR A 1 78 ? 14.535 15.860 22.143 1.00 54.38 78 TYR A N 1
ATOM 613 C CA . TYR A 1 78 ? 15.275 16.407 23.269 1.00 54.38 78 TYR A CA 1
ATOM 614 C C . TYR A 1 78 ? 16.685 16.767 22.780 1.00 54.38 78 TYR A C 1
ATOM 616 O O . TYR A 1 78 ? 17.591 15.943 22.790 1.00 54.38 78 TYR A O 1
ATOM 624 N N . GLY A 1 79 ? 16.840 18.012 22.317 1.00 55.97 79 GLY A N 1
ATOM 625 C CA . GLY A 1 79 ? 18.126 18.710 22.268 1.00 55.97 79 GLY A CA 1
ATOM 626 C C . GLY A 1 79 ? 18.956 18.585 20.990 1.00 55.97 79 GLY A C 1
ATOM 627 O O . GLY A 1 79 ? 20.066 18.063 21.054 1.00 55.97 79 GLY A O 1
ATOM 628 N N . LYS A 1 80 ? 18.516 19.159 19.856 1.00 52.03 80 LYS A N 1
ATOM 629 C CA . LYS A 1 80 ? 19.498 19.455 18.792 1.00 52.03 80 LYS A CA 1
ATOM 630 C C . LYS A 1 80 ? 19.343 20.708 17.932 1.00 52.03 80 LYS A C 1
ATOM 632 O O . LYS A 1 80 ? 20.284 20.988 17.206 1.00 52.03 80 LYS A O 1
ATOM 637 N N . GLU A 1 81 ? 18.283 21.513 18.024 1.00 50.31 81 GLU A N 1
ATOM 638 C CA . GLU A 1 81 ? 18.225 22.745 17.214 1.00 50.31 81 GLU A CA 1
ATOM 639 C C . GLU A 1 81 ? 17.721 23.948 18.021 1.00 50.31 81 GLU A C 1
ATOM 641 O O . GLU A 1 81 ? 16.558 24.042 18.407 1.00 50.31 81 GLU A O 1
ATOM 646 N N . LEU A 1 82 ? 18.656 24.861 18.303 1.00 49.44 82 LEU A N 1
ATOM 647 C CA . LEU A 1 82 ? 18.462 26.195 18.877 1.00 49.44 82 LEU A CA 1
ATOM 648 C C . LEU A 1 82 ? 17.951 27.171 17.799 1.00 49.44 82 LEU A C 1
ATOM 650 O O . LEU A 1 82 ? 18.573 28.192 17.523 1.00 49.44 82 LEU A O 1
ATOM 654 N N . THR A 1 83 ? 16.820 26.870 17.166 1.00 51.19 83 THR A N 1
ATOM 655 C CA . THR A 1 83 ? 16.116 27.820 16.291 1.00 51.19 83 THR A CA 1
ATOM 656 C C . THR A 1 83 ? 14.784 28.185 16.943 1.00 51.19 83 THR A C 1
ATOM 658 O O . THR A 1 83 ? 13.873 27.374 17.090 1.00 51.19 83 THR A O 1
ATOM 661 N N . GLY A 1 84 ? 14.695 29.430 17.420 1.00 51.94 84 GLY A N 1
ATOM 662 C CA . GLY A 1 84 ? 13.625 29.965 18.275 1.00 51.94 84 GLY A CA 1
ATOM 663 C C . GLY A 1 84 ? 12.240 30.116 17.635 1.00 51.94 84 GLY A C 1
ATOM 664 O O . GLY A 1 84 ? 11.433 30.896 18.131 1.00 51.94 84 GLY A O 1
ATOM 665 N N . VAL A 1 85 ? 11.930 29.383 16.566 1.00 51.06 85 VAL A N 1
ATOM 666 C CA . VAL A 1 85 ? 10.592 29.353 15.965 1.00 51.06 85 VAL A CA 1
ATOM 667 C C . VAL A 1 85 ? 10.162 27.897 15.830 1.00 51.06 85 VAL A C 1
ATOM 669 O O . VAL A 1 85 ? 10.327 27.265 14.790 1.00 51.06 85 VAL A O 1
ATOM 672 N N . ARG A 1 86 ? 9.592 27.344 16.908 1.00 50.44 86 ARG A N 1
ATOM 673 C CA . ARG A 1 86 ? 8.832 26.092 16.815 1.00 50.44 86 ARG A CA 1
ATOM 674 C C . ARG A 1 86 ? 7.655 26.338 15.876 1.00 50.44 86 ARG A C 1
ATOM 676 O O . ARG A 1 86 ? 6.755 27.106 16.215 1.00 50.44 86 ARG A O 1
ATOM 683 N N . ALA A 1 87 ? 7.642 25.668 14.726 1.00 53.50 87 ALA A N 1
ATOM 684 C CA . ALA A 1 87 ? 6.427 25.541 13.935 1.00 53.50 87 ALA A CA 1
ATOM 685 C C . ALA A 1 87 ? 5.305 25.046 14.863 1.00 53.50 87 ALA A C 1
ATOM 687 O O . ALA A 1 87 ? 5.505 24.099 15.628 1.00 53.50 87 ALA A O 1
ATOM 688 N N . GLN A 1 88 ? 4.146 25.709 14.837 1.00 51.34 88 GLN A N 1
ATOM 689 C CA . GLN A 1 88 ? 2.941 25.255 15.530 1.00 51.34 88 GLN A CA 1
ATOM 690 C C . GLN A 1 88 ? 2.500 23.937 14.881 1.00 51.34 88 GLN A C 1
ATOM 692 O O . GLN A 1 88 ? 1.677 23.917 13.967 1.00 51.34 88 GLN A O 1
ATOM 697 N N . VAL A 1 89 ? 3.104 22.824 15.300 1.00 53.59 89 VAL A N 1
ATOM 698 C CA . VAL A 1 89 ? 2.668 21.494 14.889 1.00 53.59 89 VAL A CA 1
ATOM 699 C C . VAL A 1 89 ? 1.278 21.322 15.475 1.00 53.59 89 VAL A C 1
ATOM 701 O O . VAL A 1 89 ? 1.096 21.383 16.692 1.00 53.59 89 VAL A O 1
ATOM 704 N N . LYS A 1 90 ? 0.291 21.166 14.593 1.00 54.50 90 LYS A N 1
ATOM 705 C CA . LYS A 1 90 ? -1.097 20.905 14.960 1.00 54.50 90 LYS A CA 1
ATOM 706 C C . LYS A 1 90 ? -1.098 19.615 15.782 1.00 54.50 90 LYS A C 1
ATOM 708 O O . LYS A 1 90 ? -0.914 18.534 15.233 1.00 54.50 90 LYS A O 1
ATOM 713 N N . GLY A 1 91 ? -1.179 19.752 17.104 1.00 55.69 91 GLY A N 1
ATOM 714 C CA . GLY A 1 91 ? -1.174 18.616 18.013 1.00 55.69 91 GLY A CA 1
ATOM 715 C C . GLY A 1 91 ? -2.305 17.650 17.674 1.00 55.69 91 GLY A C 1
ATOM 716 O O . GLY A 1 91 ? -3.330 18.051 17.117 1.00 55.69 91 GLY A O 1
ATOM 717 N N . VAL A 1 92 ? -2.098 16.384 18.022 1.00 61.28 92 VAL A N 1
ATOM 718 C CA . VAL A 1 92 ? -3.098 15.314 17.957 1.00 61.28 92 VAL A CA 1
ATOM 719 C C . VAL A 1 92 ? -4.386 15.818 18.617 1.00 61.28 92 VAL A C 1
ATOM 721 O O . VAL A 1 92 ? -4.409 16.081 19.818 1.00 61.28 92 VAL A O 1
ATOM 724 N N . SER A 1 93 ? -5.425 16.053 17.814 1.00 63.84 93 SER A N 1
ATOM 725 C CA . SER A 1 93 ? -6.621 16.784 18.265 1.00 63.84 93 SER A CA 1
ATOM 726 C C . SER A 1 93 ? -7.778 15.875 18.670 1.00 63.84 93 SER A C 1
ATOM 728 O O . SER A 1 93 ? -8.722 16.332 19.316 1.00 63.84 93 SER A O 1
ATOM 730 N N . THR A 1 94 ? -7.692 14.601 18.295 1.00 71.75 94 THR A N 1
ATOM 731 C CA . THR A 1 94 ? -8.727 13.593 18.498 1.00 71.75 94 THR A CA 1
ATOM 732 C C . THR A 1 94 ? -8.120 12.299 19.022 1.00 71.75 94 THR A C 1
ATOM 734 O O . THR A 1 94 ? -6.954 11.975 18.770 1.00 71.75 94 THR A O 1
ATOM 737 N N . THR A 1 95 ? -8.928 11.513 19.729 1.00 72.50 95 THR A N 1
ATOM 738 C CA . THR A 1 95 ? -8.493 10.192 20.209 1.00 72.50 95 THR A CA 1
ATOM 739 C C . THR A 1 95 ? -8.176 9.225 19.059 1.00 72.50 95 THR A C 1
ATOM 741 O O . THR A 1 95 ? -7.371 8.311 19.224 1.00 72.50 95 THR A O 1
ATOM 744 N N . ILE A 1 96 ? -8.743 9.440 17.869 1.00 73.12 96 ILE A N 1
ATOM 745 C CA . ILE A 1 96 ? -8.435 8.645 16.671 1.00 73.12 96 ILE A CA 1
ATOM 746 C C . ILE A 1 96 ? -7.000 8.856 16.222 1.00 73.12 96 ILE A C 1
ATOM 748 O O . ILE A 1 96 ? -6.311 7.868 15.997 1.00 73.12 96 ILE A O 1
ATOM 752 N N . ASP A 1 97 ? -6.542 10.106 16.138 1.00 74.50 97 ASP A N 1
ATOM 753 C CA . ASP A 1 97 ? -5.151 10.405 15.785 1.00 74.50 97 ASP A CA 1
ATOM 754 C C . ASP A 1 97 ? -4.189 9.848 16.844 1.00 74.50 97 ASP A C 1
ATOM 756 O O . ASP A 1 97 ? -3.112 9.355 16.517 1.00 74.50 97 ASP A O 1
ATOM 760 N N . LEU A 1 98 ? -4.598 9.876 18.118 1.00 73.88 98 LEU A N 1
ATOM 761 C CA . LEU A 1 98 ? -3.782 9.379 19.227 1.00 73.88 98 LEU A CA 1
ATOM 762 C C . LEU A 1 98 ? -3.626 7.854 19.208 1.00 73.88 98 LEU A C 1
ATOM 764 O O . LEU A 1 98 ? -2.584 7.336 19.596 1.00 73.88 98 LEU A O 1
ATOM 768 N N . MET A 1 99 ? -4.666 7.143 18.771 1.00 72.06 99 MET A N 1
ATOM 769 C CA . MET A 1 99 ? -4.724 5.678 18.768 1.00 72.06 99 MET A CA 1
ATOM 770 C C . MET A 1 99 ? -4.537 5.076 17.364 1.00 72.06 99 MET A C 1
ATOM 772 O O . MET A 1 99 ? -4.609 3.853 17.195 1.00 72.06 99 MET A O 1
ATOM 776 N N . ALA A 1 100 ? -4.296 5.909 16.346 1.00 71.62 100 ALA A N 1
ATOM 777 C CA . ALA A 1 100 ? -4.009 5.474 14.986 1.00 71.62 100 ALA A CA 1
ATOM 778 C C . ALA A 1 100 ? -2.736 4.612 14.976 1.00 71.62 100 ALA A C 1
ATOM 780 O O . ALA A 1 100 ? -1.717 4.973 15.557 1.00 71.62 100 ALA A O 1
ATOM 781 N N . GLY A 1 101 ? -2.798 3.443 14.333 1.00 67.19 101 GLY A N 1
ATOM 782 C CA . GLY A 1 101 ? -1.675 2.497 14.264 1.00 67.19 101 GLY A CA 1
ATOM 783 C C . GLY A 1 101 ? -1.496 1.570 15.466 1.00 67.19 101 GLY A C 1
ATOM 784 O O . GLY A 1 101 ? -0.656 0.678 15.404 1.00 67.19 101 GLY A O 1
ATOM 785 N N . MET A 1 102 ? -2.302 1.701 16.525 1.00 69.44 102 MET A N 1
ATOM 786 C CA . MET A 1 102 ? -2.244 0.785 17.676 1.00 69.44 102 MET A CA 1
ATOM 787 C C . MET A 1 102 ? -2.976 -0.550 17.442 1.00 69.44 102 MET A C 1
ATOM 789 O O . MET A 1 102 ? -2.977 -1.411 18.318 1.00 69.44 102 MET A O 1
ATOM 793 N N . GLY A 1 103 ? -3.630 -0.730 16.286 1.00 68.19 103 GLY A N 1
ATOM 794 C CA . GLY A 1 103 ? -4.354 -1.962 15.933 1.00 68.19 103 GLY A CA 1
ATOM 795 C C . GLY A 1 103 ? -5.579 -2.258 16.811 1.00 68.19 103 GLY A C 1
ATOM 796 O O . GLY A 1 103 ? -6.083 -3.382 16.829 1.00 68.19 103 GLY A O 1
ATOM 797 N N . LEU A 1 104 ? -6.057 -1.271 17.573 1.00 75.81 104 LEU A N 1
ATOM 798 C CA . LEU A 1 104 ? -7.196 -1.420 18.474 1.00 75.81 104 LEU A CA 1
ATOM 799 C C . LEU A 1 104 ? -8.511 -1.354 17.693 1.00 75.81 104 LEU A C 1
ATOM 801 O O . LEU A 1 104 ? -8.777 -0.374 17.010 1.00 75.81 104 LEU A O 1
ATOM 805 N N . LYS A 1 105 ? -9.375 -2.363 17.863 1.00 77.12 105 LYS A N 1
ATOM 806 C CA . LYS A 1 105 ? -10.710 -2.404 17.230 1.00 77.12 105 LYS A CA 1
ATOM 807 C C . LYS A 1 105 ? -11.689 -1.391 17.824 1.00 77.12 105 LYS A C 1
ATOM 809 O O . LYS A 1 105 ? -12.560 -0.892 17.119 1.00 77.12 105 LYS A O 1
ATOM 814 N N . TYR A 1 106 ? -11.563 -1.114 19.121 1.00 78.94 106 TYR A N 1
ATOM 815 C CA . TYR A 1 106 ? -12.427 -0.196 19.855 1.00 78.94 106 TYR A CA 1
ATOM 816 C C . TYR A 1 106 ? -11.590 0.776 20.668 1.00 78.94 106 TYR A C 1
ATOM 818 O O . TYR A 1 106 ? -10.681 0.375 21.396 1.00 78.94 106 TYR A O 1
ATOM 826 N N . VAL A 1 107 ? -11.952 2.046 20.583 1.00 80.06 107 VAL A N 1
ATOM 827 C CA . VAL A 1 107 ? -11.319 3.150 21.290 1.00 80.06 107 VAL A CA 1
ATOM 828 C C . VAL A 1 107 ? -12.404 3.912 22.040 1.00 80.06 107 VAL A C 1
ATOM 830 O O . VAL A 1 107 ? -13.538 4.004 21.581 1.00 80.06 107 VAL A O 1
ATOM 833 N N . HIS A 1 108 ? -12.084 4.409 23.231 1.00 81.44 108 HIS A N 1
ATOM 834 C CA . HIS A 1 108 ? -13.014 5.213 24.018 1.00 81.44 108 HIS A CA 1
ATOM 835 C C . HIS A 1 108 ? -12.592 6.672 23.897 1.00 81.44 108 HIS A C 1
ATOM 837 O O . HIS A 1 108 ? -11.445 6.990 24.208 1.00 81.44 108 HIS A O 1
ATOM 843 N N . ALA A 1 109 ? -13.495 7.539 23.442 1.00 80.88 109 ALA A N 1
ATOM 844 C CA . ALA A 1 109 ? -13.219 8.967 23.360 1.00 80.88 109 ALA A CA 1
ATOM 845 C C . ALA A 1 109 ? -12.996 9.560 24.759 1.00 80.88 109 ALA A C 1
ATOM 847 O O . ALA A 1 109 ? -13.616 9.136 25.740 1.00 80.88 109 ALA A O 1
ATOM 848 N N . THR A 1 110 ? -12.128 10.565 24.846 1.00 78.06 110 THR A N 1
ATOM 849 C CA . THR A 1 110 ? -11.744 11.194 26.118 1.00 78.06 110 THR A CA 1
ATOM 850 C C . THR A 1 110 ? -12.891 11.965 26.759 1.00 78.06 110 THR A C 1
ATOM 852 O O . THR A 1 110 ? -13.010 11.964 27.981 1.00 78.06 110 THR A O 1
ATOM 855 N N . ASN A 1 111 ? -13.756 12.598 25.959 1.00 76.75 111 ASN A N 1
ATOM 856 C CA . ASN A 1 111 ? -14.911 13.350 26.444 1.00 76.75 111 ASN A CA 1
ATOM 857 C C . ASN A 1 111 ? -16.063 13.388 25.426 1.00 76.75 111 ASN A C 1
ATOM 859 O O . ASN A 1 111 ? -15.850 13.547 24.221 1.00 76.75 111 ASN A O 1
ATOM 863 N N . LYS A 1 112 ? -17.302 13.337 25.938 1.00 75.50 112 LYS A N 1
ATOM 864 C CA . LYS A 1 112 ? -18.521 13.679 25.185 1.00 75.50 112 LYS A CA 1
ATOM 865 C C . LYS A 1 112 ? -18.725 15.198 25.198 1.00 75.50 112 LYS A C 1
ATOM 867 O O . LYS A 1 112 ? -18.388 15.849 26.190 1.00 75.50 112 LYS A O 1
ATOM 872 N N . GLY A 1 113 ? -19.254 15.753 24.107 1.00 68.69 113 GLY A N 1
ATOM 873 C CA . GLY A 1 113 ? -19.546 17.181 23.997 1.00 68.69 113 GLY A CA 1
ATOM 874 C C . GLY A 1 113 ? -20.517 17.634 25.084 1.00 68.69 113 GLY A C 1
ATOM 875 O O . GLY A 1 113 ? -21.383 16.874 25.524 1.00 68.69 113 GLY A O 1
ATOM 876 N N . ARG A 1 114 ? -20.358 18.871 25.558 1.00 69.44 114 ARG A N 1
ATOM 877 C CA . ARG A 1 114 ? -21.370 19.537 26.397 1.00 69.44 114 ARG A CA 1
ATOM 878 C C . ARG A 1 114 ? -22.226 20.419 25.492 1.00 69.44 114 ARG A C 1
ATOM 880 O O . ARG A 1 114 ? -21.768 20.813 24.427 1.00 69.44 114 ARG A O 1
ATOM 887 N N . LYS A 1 115 ? -23.459 20.746 25.904 1.00 58.03 115 LYS A N 1
ATOM 888 C CA . LYS A 1 115 ? -24.363 21.608 25.116 1.00 58.03 115 LYS A CA 1
ATOM 889 C C . LYS A 1 115 ? -23.620 22.871 24.641 1.00 58.03 115 LYS A C 1
ATOM 891 O O . LYS A 1 115 ? -23.230 23.688 25.468 1.00 58.03 115 LYS A O 1
ATOM 896 N N . GLY A 1 116 ? -23.413 22.988 23.326 1.00 56.47 116 GLY A N 1
ATOM 897 C CA . GLY A 1 116 ? -22.731 24.115 22.675 1.00 56.47 116 GLY A CA 1
ATOM 898 C C . GLY A 1 116 ? -21.223 23.957 22.420 1.00 56.47 116 GLY A C 1
ATOM 899 O O . GLY A 1 116 ? -20.647 24.825 21.771 1.00 56.47 116 GLY A O 1
ATOM 900 N N . GLN A 1 117 ? -20.573 22.878 22.873 1.00 67.62 117 GLN A N 1
ATOM 901 C CA . GLN A 1 117 ? -19.149 22.629 22.629 1.00 67.62 117 GLN A CA 1
ATOM 902 C C . GLN A 1 117 ? -18.909 21.199 22.141 1.00 67.62 117 GLN A C 1
ATOM 904 O O . GLN A 1 117 ? -19.177 20.230 22.854 1.00 67.62 117 GLN A O 1
ATOM 909 N N . MET A 1 118 ? -18.353 21.098 20.932 1.00 66.19 118 MET A N 1
ATOM 910 C CA . MET A 1 118 ? -18.114 19.829 20.254 1.00 66.19 118 MET A CA 1
ATOM 911 C C . MET A 1 118 ? -17.074 18.990 21.005 1.00 66.19 118 MET A C 1
ATOM 913 O O . MET A 1 118 ? -15.928 19.425 21.198 1.00 66.19 118 MET A O 1
ATOM 917 N N . GLY A 1 119 ? -17.485 17.806 21.453 1.00 75.88 119 GLY A N 1
ATOM 918 C CA . GLY A 1 119 ? -16.639 16.891 22.217 1.00 75.88 119 GLY A CA 1
ATOM 919 C C . GLY A 1 119 ? -15.645 16.132 21.351 1.00 75.88 119 GLY A C 1
ATOM 920 O O . GLY A 1 119 ? -15.741 16.106 20.128 1.00 75.88 119 GLY A O 1
ATOM 921 N N . ASP A 1 120 ? -14.701 15.457 22.000 1.00 78.50 120 ASP A N 1
ATOM 922 C CA . ASP A 1 120 ? -13.748 14.579 21.318 1.00 78.50 120 ASP A CA 1
ATOM 923 C C . ASP A 1 120 ? -14.449 13.393 20.628 1.00 78.50 120 ASP A C 1
ATOM 925 O O . ASP A 1 120 ? -14.057 13.006 19.531 1.00 78.50 120 ASP A O 1
ATOM 929 N N . LEU A 1 121 ? -15.546 12.883 21.203 1.00 77.00 121 LEU A N 1
ATOM 930 C CA . LEU A 1 121 ? -16.382 11.844 20.584 1.00 77.00 121 LEU A CA 1
ATOM 931 C C . LEU A 1 121 ? -16.932 12.275 19.214 1.0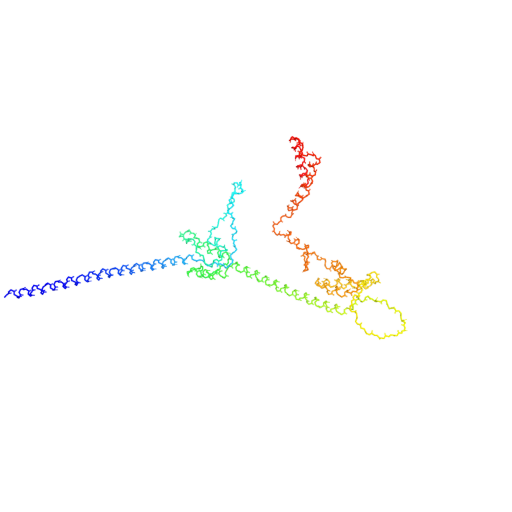0 77.00 121 LEU A C 1
ATOM 933 O O . LEU A 1 121 ? -16.821 11.538 18.240 1.00 77.00 121 LEU A O 1
ATOM 937 N N . GLU A 1 122 ? -17.505 13.476 19.139 1.00 76.75 122 GLU A N 1
ATOM 938 C CA . GLU A 1 122 ? -18.120 14.022 17.921 1.00 76.75 122 GLU A CA 1
ATOM 939 C C . GLU A 1 122 ? -17.051 14.349 16.875 1.00 76.75 122 GLU A C 1
ATOM 941 O O . GLU A 1 122 ? -17.175 13.950 15.724 1.00 76.75 122 GLU A O 1
ATOM 946 N N . LYS A 1 123 ? -15.936 14.966 17.290 1.00 79.44 123 LYS A N 1
ATOM 947 C CA . LYS A 1 123 ? -14.799 15.246 16.398 1.00 79.44 123 LYS A CA 1
ATOM 948 C C . LYS A 1 123 ? -14.171 13.975 15.834 1.00 79.44 123 LYS A C 1
ATOM 950 O O . LYS A 1 123 ? -13.797 13.940 14.665 1.00 79.44 123 LYS A O 1
ATOM 955 N N . SER A 1 124 ? -14.063 12.939 16.662 1.00 76.19 124 SER A N 1
ATOM 956 C CA . SER A 1 124 ? -13.580 11.625 16.249 1.00 76.19 124 SER A CA 1
ATOM 957 C C . SER A 1 124 ? -14.553 10.977 15.251 1.00 76.19 124 SER A C 1
ATOM 959 O O . SER A 1 124 ? -14.129 10.509 14.197 1.00 76.19 124 SER A O 1
ATOM 961 N N . ARG A 1 125 ? -15.868 11.016 15.511 1.00 76.25 125 ARG A N 1
ATOM 962 C CA . ARG A 1 125 ? -16.892 10.539 14.560 1.00 76.25 125 ARG A CA 1
ATOM 963 C C . ARG A 1 125 ? -16.790 11.275 13.214 1.00 76.25 125 ARG A C 1
ATOM 965 O O . ARG A 1 125 ? -16.634 10.619 12.187 1.00 76.25 125 ARG A O 1
ATOM 972 N N . ASP A 1 126 ? -16.739 12.605 13.219 1.00 75.19 126 ASP A N 1
ATOM 973 C CA . ASP A 1 126 ? -16.579 13.425 12.007 1.00 75.19 126 ASP A CA 1
ATOM 974 C C . ASP A 1 126 ? -15.292 13.112 11.237 1.00 75.19 126 ASP A C 1
ATOM 976 O O . ASP A 1 126 ? -15.252 13.160 10.005 1.00 75.19 126 ASP A O 1
ATOM 980 N N . GLN A 1 127 ? -14.211 12.799 11.948 1.00 75.62 127 GLN A N 1
ATOM 981 C CA . GLN A 1 127 ? -12.953 12.425 11.322 1.00 75.62 127 GLN A CA 1
ATOM 982 C C . GLN A 1 127 ? -13.038 11.059 10.632 1.00 75.62 127 GLN A C 1
ATOM 984 O O . GLN A 1 127 ? -12.538 10.927 9.515 1.00 75.62 127 GLN A O 1
ATOM 989 N N . LEU A 1 128 ? -13.713 10.069 11.229 1.00 74.50 128 LEU A N 1
ATOM 990 C CA . LEU A 1 128 ? -13.980 8.785 10.562 1.00 74.50 128 LEU A CA 1
ATOM 991 C C . LEU A 1 128 ? -14.839 8.965 9.317 1.00 74.50 128 LEU A C 1
ATOM 993 O O . LEU A 1 128 ? -14.564 8.344 8.291 1.00 74.50 128 LEU A O 1
ATOM 997 N N . LEU A 1 129 ? -15.823 9.860 9.382 1.00 72.56 129 LEU A N 1
ATOM 998 C CA . LEU A 1 129 ? -16.671 10.195 8.242 1.00 72.56 129 LEU A CA 1
ATOM 999 C C . LEU A 1 129 ? -15.878 10.817 7.098 1.00 72.56 129 LEU A C 1
ATOM 1001 O O . LEU A 1 129 ? -16.025 10.386 5.951 1.00 72.56 129 LEU A O 1
ATOM 1005 N N . LYS A 1 130 ? -14.971 11.749 7.408 1.00 72.44 130 LYS A N 1
ATOM 1006 C CA . LYS A 1 130 ? -14.024 12.319 6.434 1.00 72.44 130 LYS A CA 1
ATOM 1007 C C . LYS A 1 130 ? -13.063 11.276 5.865 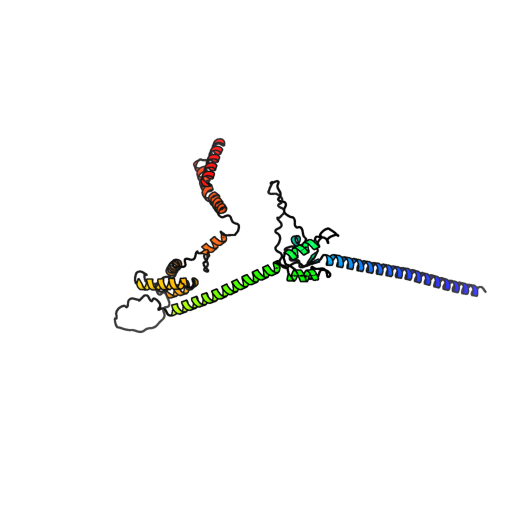1.00 72.44 130 LYS A C 1
ATOM 1009 O O . LYS A 1 130 ? -12.678 11.381 4.708 1.00 72.44 130 LYS A O 1
ATOM 1014 N N . MET A 1 131 ? -12.697 10.265 6.651 1.00 65.94 131 MET A N 1
ATOM 1015 C CA . MET A 1 131 ? -11.900 9.122 6.189 1.00 65.94 131 MET A CA 1
ATOM 1016 C C . MET A 1 131 ? -12.729 8.079 5.414 1.00 65.94 131 MET A C 1
ATOM 1018 O O . MET A 1 131 ? -12.167 7.113 4.900 1.00 65.94 131 MET A O 1
ATOM 1022 N N . GLY A 1 132 ? -14.052 8.253 5.309 1.00 62.31 132 GLY A N 1
ATOM 1023 C CA . GLY A 1 132 ? -14.950 7.330 4.612 1.00 62.31 132 GLY A CA 1
ATOM 1024 C C . GLY A 1 132 ? -15.251 6.036 5.376 1.00 62.31 132 GLY A C 1
ATOM 1025 O O . GLY A 1 132 ? -15.751 5.084 4.777 1.00 62.31 132 GLY A O 1
ATOM 1026 N N . PHE A 1 133 ? -14.955 5.968 6.679 1.00 68.44 133 PHE A N 1
ATOM 1027 C CA . PHE A 1 133 ? -15.259 4.808 7.516 1.00 68.44 133 PHE A CA 1
ATOM 1028 C C . PHE A 1 133 ? -16.590 5.000 8.241 1.00 68.44 133 PHE A C 1
ATOM 1030 O O . PHE A 1 133 ? -16.703 5.793 9.174 1.00 68.44 133 PHE A O 1
ATOM 1037 N N . ILE A 1 134 ? -17.597 4.240 7.815 1.00 64.25 134 ILE A N 1
ATOM 1038 C CA . ILE A 1 134 ? -18.953 4.324 8.353 1.00 64.25 134 ILE A CA 1
ATOM 1039 C C . ILE A 1 134 ? -19.315 2.966 8.961 1.00 64.25 134 ILE A C 1
ATOM 1041 O O . ILE A 1 134 ? -19.624 2.015 8.242 1.00 64.25 134 ILE A O 1
ATOM 1045 N N . ASP A 1 135 ? -19.289 2.869 10.290 1.00 65.69 135 ASP A N 1
ATOM 1046 C CA . ASP A 1 135 ? -19.699 1.664 11.016 1.00 65.69 135 ASP A CA 1
ATOM 1047 C C . ASP A 1 135 ? -20.935 1.930 11.876 1.00 65.69 135 ASP A C 1
ATOM 1049 O O . ASP A 1 135 ? -21.041 2.966 12.527 1.00 65.69 135 ASP A O 1
ATOM 1053 N N . LYS A 1 136 ? -21.860 0.968 11.903 1.00 62.59 136 LYS A N 1
ATOM 1054 C CA . LYS A 1 136 ? -23.141 1.057 12.615 1.00 62.59 136 LYS A CA 1
ATOM 1055 C C . LYS A 1 136 ? -22.948 1.231 14.124 1.00 62.59 136 LYS A C 1
ATOM 1057 O O . LYS A 1 136 ? -23.789 1.830 14.778 1.00 62.59 136 LYS A O 1
ATOM 1062 N N . ALA A 1 137 ? -21.839 0.725 14.666 1.00 66.06 137 ALA A N 1
ATOM 1063 C CA . ALA A 1 137 ? -21.485 0.857 16.078 1.00 66.06 137 ALA A CA 1
ATOM 1064 C C . ALA A 1 137 ? -21.042 2.279 16.482 1.00 66.06 137 ALA A C 1
ATOM 1066 O O . ALA A 1 137 ? -20.931 2.554 17.673 1.00 66.06 137 ALA A O 1
ATOM 1067 N N . ASN A 1 138 ? -20.784 3.169 15.516 1.00 67.44 138 ASN A N 1
ATOM 1068 C CA . ASN A 1 138 ? -20.324 4.536 15.775 1.00 67.44 138 ASN A CA 1
ATOM 1069 C C . ASN A 1 138 ? -21.458 5.562 15.830 1.00 67.44 138 ASN A C 1
ATOM 1071 O O . ASN A 1 138 ? -21.185 6.722 16.124 1.00 67.44 138 ASN A O 1
ATOM 1075 N N . PHE A 1 139 ? -22.698 5.149 15.568 1.00 65.44 139 PHE A N 1
ATOM 1076 C CA . PHE A 1 139 ? -23.876 6.011 15.583 1.00 65.44 139 PHE A CA 1
ATOM 1077 C C . PHE A 1 139 ? -24.781 5.615 16.743 1.00 65.44 139 PHE A C 1
ATOM 1079 O O . PHE A 1 139 ? -24.975 4.428 17.010 1.00 65.44 139 PHE A O 1
ATOM 1086 N N . ASP A 1 140 ? -25.332 6.615 17.426 1.00 65.25 140 ASP A N 1
ATOM 1087 C CA . ASP A 1 140 ? -26.340 6.384 18.456 1.00 65.25 140 ASP A CA 1
ATOM 1088 C C . ASP A 1 140 ? -27.661 5.953 17.774 1.00 65.25 140 ASP A C 1
ATOM 1090 O O . ASP A 1 140 ? -27.874 6.232 16.591 1.00 65.25 140 ASP A O 1
ATOM 1094 N N . GLU A 1 141 ? -28.554 5.236 18.474 1.00 60.16 141 GLU A N 1
ATOM 1095 C CA . GLU A 1 141 ? -29.786 4.695 17.856 1.00 60.16 141 GLU A CA 1
ATOM 1096 C C . GLU A 1 141 ? -30.684 5.778 17.227 1.00 60.16 141 GLU A C 1
ATOM 1098 O O . GLU A 1 141 ? -31.396 5.493 16.262 1.00 60.16 141 GLU A O 1
ATOM 1103 N N . GLU A 1 142 ? -30.595 7.017 17.717 1.00 59.03 142 GLU A N 1
ATOM 1104 C CA . GLU A 1 142 ? -31.302 8.194 17.195 1.00 59.03 142 GLU A CA 1
ATOM 1105 C C . GLU A 1 142 ? -30.698 8.723 15.873 1.00 59.03 142 GLU A C 1
ATOM 1107 O O . GLU A 1 142 ? -31.428 9.221 15.017 1.00 59.03 142 GLU A O 1
ATOM 1112 N N . ASP A 1 143 ? -29.397 8.514 15.635 1.00 61.59 143 ASP A N 1
ATOM 1113 C CA . ASP A 1 143 ? -28.655 9.015 14.461 1.00 61.59 143 ASP A CA 1
ATOM 1114 C C . ASP A 1 143 ? -28.570 7.993 13.313 1.00 61.59 143 ASP A C 1
ATOM 1116 O O . ASP A 1 143 ? -27.881 8.184 12.306 1.00 61.59 143 ASP A O 1
ATOM 1120 N N . LYS A 1 144 ? -29.312 6.889 13.418 1.00 59.97 144 LYS A N 1
ATOM 1121 C CA . LYS A 1 144 ? -29.327 5.802 12.428 1.00 59.97 144 LYS A CA 1
ATOM 1122 C C . LYS A 1 144 ? -29.762 6.261 11.027 1.00 59.97 144 LYS A C 1
ATOM 1124 O O . LYS A 1 144 ? -29.335 5.692 10.027 1.00 59.97 144 LYS A O 1
ATOM 1129 N N . HIS A 1 145 ? -30.564 7.321 10.941 1.00 58.16 145 HIS A N 1
ATOM 1130 C CA . HIS A 1 145 ? -30.956 7.927 9.667 1.00 58.16 145 HIS A CA 1
ATOM 1131 C C . HIS A 1 145 ? -29.811 8.723 9.006 1.00 58.16 145 HIS A C 1
ATOM 1133 O O . HIS A 1 145 ? -29.716 8.755 7.778 1.00 58.16 145 HIS A O 1
ATOM 1139 N N . LEU A 1 146 ? -28.909 9.326 9.795 1.00 60.88 146 LEU A N 1
ATOM 1140 C CA . LEU A 1 146 ? -27.691 9.960 9.273 1.00 60.88 146 LEU A CA 1
ATOM 1141 C C . LEU A 1 146 ? -26.718 8.910 8.727 1.00 60.88 146 LEU A C 1
ATOM 1143 O O . LEU A 1 146 ? -26.191 9.099 7.632 1.00 60.88 146 LEU A O 1
ATOM 1147 N N . TYR A 1 147 ? -26.587 7.764 9.404 1.00 58.22 147 TYR A N 1
ATOM 1148 C CA . TYR A 1 147 ? -25.800 6.621 8.920 1.00 58.22 147 TYR A CA 1
ATOM 1149 C C . TYR A 1 147 ? -26.235 6.160 7.519 1.00 58.22 147 TYR A C 1
ATOM 1151 O O . TYR A 1 147 ? -25.406 6.008 6.620 1.00 58.22 147 TYR A O 1
ATOM 1159 N N . ASP A 1 148 ? -27.539 5.972 7.297 1.00 59.25 148 ASP A N 1
ATOM 1160 C CA . ASP A 1 148 ? -28.058 5.502 6.006 1.00 59.25 148 ASP A CA 1
ATOM 1161 C C . ASP A 1 148 ? -27.944 6.547 4.885 1.00 59.25 148 ASP A C 1
ATOM 1163 O O . ASP A 1 148 ? -27.924 6.186 3.700 1.00 59.25 148 ASP A O 1
ATOM 1167 N N . LYS A 1 149 ? -27.882 7.834 5.244 1.00 61.41 149 LYS A N 1
ATOM 1168 C CA . LYS A 1 149 ? -27.668 8.941 4.309 1.00 61.41 149 LYS A CA 1
ATOM 1169 C C . LYS A 1 149 ? -26.193 9.049 3.924 1.00 61.41 149 LYS A C 1
ATOM 1171 O O . LYS A 1 149 ? -25.866 8.992 2.740 1.00 61.41 149 LYS A O 1
ATOM 1176 N N . GLU A 1 150 ? -25.290 9.077 4.899 1.00 59.03 150 GLU A N 1
ATOM 1177 C CA . GLU A 1 150 ? -23.846 9.152 4.654 1.00 59.03 150 GLU A CA 1
ATOM 1178 C C . GLU A 1 150 ? -23.315 7.895 3.963 1.00 59.03 150 GLU A C 1
ATOM 1180 O O . GLU A 1 150 ? -22.490 7.994 3.059 1.00 59.03 150 GLU A O 1
ATOM 1185 N N . ARG A 1 151 ? -23.856 6.710 4.260 1.00 57.47 151 ARG A N 1
ATOM 1186 C CA . ARG A 1 151 ? -23.505 5.478 3.536 1.00 57.47 151 ARG A CA 1
ATOM 1187 C C . ARG A 1 151 ? -23.811 5.546 2.035 1.00 57.47 151 ARG A C 1
ATOM 1189 O O . ARG A 1 151 ? -23.117 4.906 1.248 1.00 57.47 151 ARG A O 1
ATOM 1196 N N . ARG A 1 152 ? -24.842 6.292 1.630 1.00 55.25 152 ARG A N 1
ATOM 1197 C CA . ARG A 1 152 ? -25.234 6.457 0.217 1.00 55.25 152 ARG A CA 1
ATOM 1198 C C . ARG A 1 152 ? -24.559 7.652 -0.458 1.00 55.25 152 ARG A C 1
ATOM 1200 O O . ARG A 1 152 ? -24.344 7.631 -1.674 1.00 55.25 152 ARG A O 1
ATOM 1207 N N . GLU A 1 153 ? -24.238 8.686 0.312 1.00 57.16 153 GLU A N 1
ATOM 1208 C CA . GLU A 1 153 ? -23.818 9.989 -0.211 1.00 57.16 153 GLU A CA 1
ATOM 1209 C C . GLU A 1 153 ? -22.328 10.297 -0.022 1.00 57.16 153 GLU A C 1
ATOM 1211 O O . GLU A 1 153 ? -21.840 11.214 -0.679 1.00 57.16 153 GLU A O 1
ATOM 1216 N N . ASN A 1 154 ? -21.582 9.540 0.794 1.00 58.66 154 ASN A N 1
ATOM 1217 C CA . ASN A 1 154 ? -20.182 9.867 1.068 1.00 58.66 154 ASN A CA 1
ATOM 1218 C C . ASN A 1 154 ? -19.319 9.755 -0.207 1.00 58.66 154 ASN A C 1
ATOM 1220 O O . ASN A 1 154 ? -19.125 8.673 -0.775 1.00 58.66 154 ASN A O 1
ATOM 1224 N N . SER A 1 155 ? -18.810 10.904 -0.659 1.00 59.94 155 SER A N 1
ATOM 1225 C CA . SER A 1 155 ? -18.018 11.063 -1.881 1.00 59.94 155 SER A CA 1
ATOM 1226 C C . SER A 1 155 ? -16.730 10.247 -1.844 1.00 59.94 155 SER A C 1
ATOM 1228 O O . SER A 1 155 ? -16.341 9.691 -2.867 1.00 59.94 155 SER A O 1
ATOM 1230 N N . VAL A 1 156 ? -16.133 10.085 -0.661 1.00 60.81 156 VAL A N 1
ATOM 1231 C CA . VAL A 1 156 ? -14.873 9.356 -0.453 1.00 60.81 156 VAL A CA 1
ATOM 1232 C C . VAL A 1 156 ? -15.022 7.868 -0.778 1.00 60.81 156 VAL A C 1
ATOM 1234 O O . VAL A 1 156 ? -14.131 7.258 -1.365 1.00 60.81 156 VAL A O 1
ATOM 1237 N N . ILE A 1 157 ? -16.175 7.270 -0.457 1.00 61.16 157 ILE A N 1
ATOM 1238 C CA . ILE A 1 157 ? -16.449 5.859 -0.766 1.00 61.16 157 ILE A CA 1
ATOM 1239 C C . ILE A 1 157 ? -16.649 5.680 -2.273 1.00 61.16 157 ILE A C 1
ATOM 1241 O O . ILE A 1 157 ? -16.109 4.737 -2.851 1.00 61.16 157 ILE A O 1
ATOM 1245 N N . LYS A 1 158 ? -17.378 6.597 -2.921 1.00 66.31 158 LYS A N 1
ATOM 1246 C CA . LYS A 1 158 ? -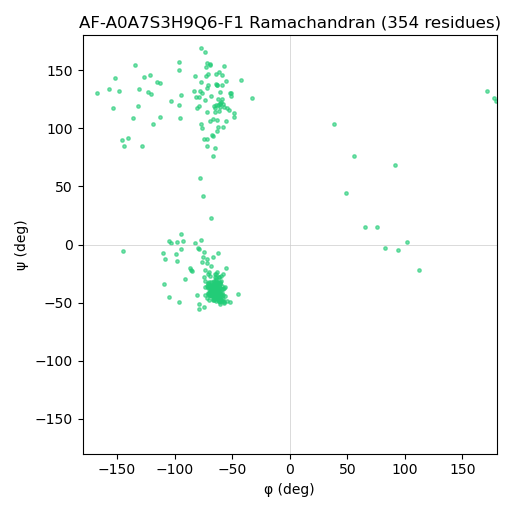17.584 6.570 -4.377 1.00 66.31 158 LYS A CA 1
ATOM 1247 C C . LYS A 1 158 ? -16.280 6.784 -5.140 1.00 66.31 158 LYS A C 1
ATOM 1249 O O . LYS A 1 158 ? -16.031 6.082 -6.113 1.00 66.31 158 LYS A O 1
ATOM 1254 N N . GLU A 1 159 ? -15.434 7.704 -4.686 1.00 66.50 159 GLU A N 1
ATOM 1255 C CA . GLU A 1 159 ? -14.127 7.967 -5.288 1.00 66.50 159 GLU A CA 1
ATOM 1256 C C . GLU A 1 159 ? -13.185 6.770 -5.123 1.00 66.50 159 GLU A C 1
ATOM 1258 O O . GLU A 1 159 ? -12.570 6.335 -6.096 1.00 66.50 159 GLU A O 1
ATOM 1263 N N . LYS A 1 160 ? -13.148 6.154 -3.933 1.00 70.94 160 LYS A N 1
ATOM 1264 C CA . LYS A 1 160 ? -12.368 4.933 -3.696 1.00 70.94 160 LYS A CA 1
ATOM 1265 C C . LYS A 1 160 ? -12.843 3.770 -4.569 1.00 70.94 160 LYS A C 1
ATOM 1267 O O . LYS A 1 160 ? -12.017 3.085 -5.162 1.00 70.94 160 LYS A O 1
ATOM 1272 N N . GLN A 1 161 ? -14.155 3.567 -4.688 1.00 71.62 161 GLN A N 1
ATOM 1273 C CA . GLN A 1 161 ? -14.723 2.537 -5.562 1.00 71.62 161 GLN A CA 1
ATOM 1274 C C . GLN A 1 161 ? -14.443 2.814 -7.043 1.00 71.62 161 GLN A C 1
ATOM 1276 O O . GLN A 1 161 ? -14.139 1.884 -7.782 1.00 71.62 161 GLN A O 1
ATOM 1281 N N . ALA A 1 162 ? -14.495 4.075 -7.479 1.00 73.69 162 ALA A N 1
ATOM 1282 C CA . ALA A 1 162 ? -14.153 4.456 -8.847 1.00 73.69 162 ALA A CA 1
ATOM 1283 C C . ALA A 1 162 ? -12.661 4.239 -9.147 1.00 73.69 162 ALA A C 1
ATOM 1285 O O . ALA A 1 162 ? -12.316 3.770 -10.229 1.00 73.69 162 ALA A O 1
ATOM 1286 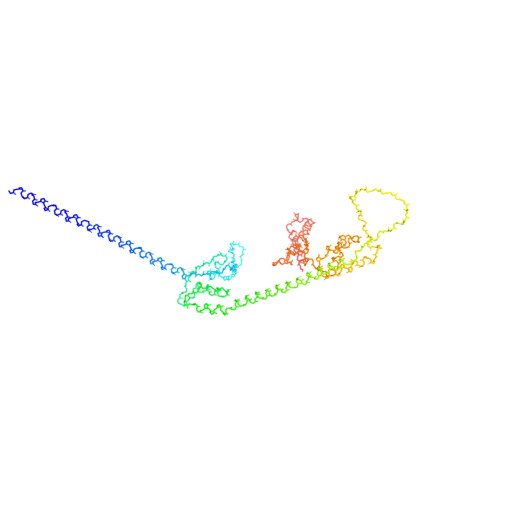N N . LEU A 1 163 ? -11.773 4.535 -8.193 1.00 72.19 163 LEU A N 1
ATOM 1287 C CA . LEU A 1 163 ? -10.339 4.278 -8.329 1.00 72.19 163 LEU A CA 1
ATOM 1288 C C . LEU A 1 163 ? -10.033 2.772 -8.345 1.00 72.19 163 LEU A C 1
ATOM 1290 O O . LEU A 1 163 ? -9.223 2.305 -9.143 1.00 72.19 163 LEU A O 1
ATOM 1294 N N . GLU A 1 164 ? -10.717 1.991 -7.512 1.00 75.75 164 GLU A N 1
ATOM 1295 C CA . GLU A 1 164 ? -10.590 0.533 -7.514 1.00 75.75 164 GLU A CA 1
ATOM 1296 C C . GLU A 1 164 ? -11.139 -0.086 -8.811 1.00 75.75 164 GLU A C 1
ATOM 1298 O O . GLU A 1 164 ? -10.544 -1.007 -9.362 1.00 75.75 164 GLU A O 1
ATOM 1303 N N . ALA A 1 165 ? -12.234 0.453 -9.354 1.00 78.00 165 ALA A N 1
ATOM 1304 C CA . ALA A 1 165 ? -12.757 0.042 -10.654 1.00 78.00 165 ALA A CA 1
ATOM 1305 C C . ALA A 1 165 ? -11.767 0.363 -11.783 1.00 78.00 165 ALA A C 1
ATOM 1307 O O . ALA A 1 165 ? -11.469 -0.516 -12.586 1.00 78.00 165 ALA A O 1
ATOM 1308 N N . LYS A 1 166 ? -11.182 1.569 -11.794 1.00 81.44 166 LYS A N 1
ATOM 1309 C CA . LYS A 1 166 ? -10.152 1.949 -12.775 1.00 81.44 166 LYS A CA 1
ATOM 1310 C C . LYS A 1 166 ? -8.920 1.057 -12.701 1.00 81.44 166 LYS A C 1
ATOM 1312 O O . LYS A 1 166 ? -8.480 0.554 -13.725 1.00 81.44 166 LYS A O 1
ATOM 1317 N N . THR A 1 167 ? -8.398 0.805 -11.503 1.00 78.62 167 THR A N 1
ATOM 1318 C CA . THR A 1 167 ? -7.236 -0.086 -11.343 1.00 78.62 167 THR A CA 1
ATOM 1319 C C . THR A 1 167 ? -7.569 -1.523 -11.743 1.00 78.62 167 THR A C 1
ATOM 1321 O O . THR A 1 167 ? -6.735 -2.205 -12.330 1.00 78.62 167 THR A O 1
ATOM 1324 N N . ARG A 1 168 ? -8.799 -1.993 -11.502 1.00 77.88 168 ARG A N 1
ATOM 1325 C CA . ARG A 1 168 ? -9.257 -3.300 -11.990 1.00 77.88 168 ARG A CA 1
ATOM 1326 C C . ARG A 1 168 ? -9.334 -3.346 -13.515 1.00 77.88 168 ARG A C 1
ATOM 1328 O O . ARG A 1 168 ? -8.867 -4.321 -14.089 1.00 77.88 168 ARG A O 1
ATOM 1335 N N . GLU A 1 169 ? -9.870 -2.309 -14.154 1.00 82.12 169 GLU A N 1
ATOM 1336 C CA . GLU A 1 169 ? -9.911 -2.190 -15.616 1.00 82.12 169 GLU A CA 1
ATOM 1337 C C . GLU A 1 169 ? -8.503 -2.140 -16.227 1.00 82.12 169 GLU A C 1
ATOM 1339 O O . GLU A 1 169 ? -8.225 -2.833 -17.206 1.00 82.12 169 GLU A O 1
ATOM 1344 N N . GLU A 1 170 ? -7.593 -1.365 -15.637 1.00 82.19 170 GLU A N 1
ATOM 1345 C CA . GLU A 1 170 ? -6.182 -1.309 -16.037 1.00 82.19 170 GLU A CA 1
ATOM 1346 C C . GLU A 1 170 ? -5.505 -2.673 -15.881 1.00 82.19 170 GLU A C 1
ATOM 1348 O O . GLU A 1 170 ? -4.820 -3.120 -16.797 1.00 82.19 170 GLU A O 1
ATOM 1353 N N . ASN A 1 171 ? -5.764 -3.385 -14.782 1.00 79.44 171 ASN A N 1
ATOM 1354 C CA . ASN A 1 171 ? -5.246 -4.737 -14.573 1.00 79.44 171 ASN A CA 1
ATOM 1355 C C . ASN A 1 171 ? -5.802 -5.737 -15.595 1.00 79.44 171 ASN A C 1
ATOM 1357 O O . ASN A 1 171 ? -5.051 -6.583 -16.075 1.00 79.44 171 ASN A O 1
ATOM 1361 N N . THR A 1 172 ? -7.090 -5.651 -15.951 1.00 82.56 172 THR A N 1
ATOM 1362 C CA . THR A 1 172 ? -7.662 -6.512 -17.000 1.00 82.56 172 THR A CA 1
ATOM 1363 C C . THR A 1 172 ? -7.052 -6.216 -18.365 1.00 82.56 172 THR A C 1
ATOM 1365 O O . THR A 1 172 ? -6.657 -7.146 -19.056 1.00 82.56 172 THR A O 1
ATOM 1368 N N . LYS A 1 173 ? -6.860 -4.937 -18.714 1.00 87.62 173 LYS A N 1
ATOM 1369 C CA . LYS A 1 173 ? -6.195 -4.545 -19.965 1.00 87.62 173 LYS A CA 1
ATOM 1370 C C . LYS A 1 173 ? -4.746 -5.020 -20.006 1.00 87.62 173 LYS A C 1
ATOM 1372 O O . LYS A 1 173 ? -4.329 -5.598 -20.999 1.00 87.62 173 LYS A O 1
ATOM 1377 N N . ALA A 1 174 ? -4.005 -4.844 -18.913 1.00 81.94 174 ALA A N 1
ATOM 1378 C CA . ALA A 1 174 ? -2.633 -5.329 -18.801 1.00 81.94 174 ALA A CA 1
ATOM 1379 C C . ALA A 1 174 ? -2.552 -6.861 -18.928 1.00 81.94 174 ALA A C 1
ATOM 1381 O O . ALA A 1 174 ? -1.602 -7.390 -19.505 1.00 81.94 174 ALA A O 1
ATOM 1382 N N . TYR A 1 175 ? -3.548 -7.584 -18.408 1.00 83.56 175 TYR A N 1
ATOM 1383 C CA . TYR A 1 175 ? -3.635 -9.033 -18.556 1.00 83.56 175 TYR A CA 1
ATOM 1384 C C . TYR A 1 175 ? -3.923 -9.454 -20.004 1.00 83.56 175 TYR A C 1
ATOM 1386 O O . TYR A 1 175 ? -3.254 -10.352 -20.518 1.00 83.56 175 TYR A O 1
ATOM 1394 N N . ASP A 1 176 ? -4.852 -8.780 -20.681 1.00 83.38 176 ASP A N 1
ATOM 1395 C CA . ASP A 1 176 ? -5.167 -9.041 -22.089 1.00 83.38 176 ASP A CA 1
ATOM 1396 C C . ASP A 1 176 ? -3.963 -8.735 -22.998 1.00 83.38 176 ASP A C 1
ATOM 1398 O O . ASP A 1 176 ? -3.602 -9.544 -23.856 1.00 83.38 176 ASP A O 1
ATOM 1402 N N . GLU A 1 177 ? -3.271 -7.615 -22.764 1.00 84.19 177 GLU A N 1
ATOM 1403 C CA . GLU A 1 177 ? -2.020 -7.269 -23.451 1.00 84.19 177 GLU A CA 1
ATOM 1404 C C . GLU A 1 177 ? -0.937 -8.334 -23.232 1.00 84.19 177 GLU A C 1
ATOM 1406 O O . GLU A 1 177 ? -0.246 -8.732 -24.176 1.00 84.19 177 GLU A O 1
ATOM 1411 N N . TRP A 1 178 ? -0.817 -8.851 -22.006 1.00 86.38 178 TRP A N 1
ATOM 1412 C CA . TRP A 1 178 ? 0.120 -9.927 -21.691 1.00 86.38 178 TRP A CA 1
ATOM 1413 C C . TRP A 1 178 ? -0.212 -11.230 -22.430 1.00 86.38 178 TRP A C 1
ATOM 1415 O O . TRP A 1 178 ? 0.705 -11.901 -22.914 1.00 86.38 178 TRP A O 1
ATOM 1425 N N . ILE A 1 179 ? -1.495 -11.585 -22.565 1.00 89.06 179 ILE A N 1
ATOM 1426 C CA . ILE A 1 179 ? -1.921 -12.752 -23.353 1.00 89.06 179 ILE A CA 1
ATOM 1427 C C . ILE A 1 179 ? -1.494 -12.588 -24.812 1.00 89.06 179 ILE A C 1
ATOM 1429 O O . ILE A 1 179 ? -0.833 -13.479 -25.349 1.00 89.06 179 ILE A O 1
ATOM 1433 N N . VAL A 1 180 ? -1.804 -11.446 -25.434 1.00 87.12 180 VAL A N 1
ATOM 1434 C CA . VAL A 1 180 ? -1.441 -11.178 -26.836 1.00 87.12 180 VAL A CA 1
ATOM 1435 C C . VAL A 1 180 ? 0.075 -11.247 -27.026 1.00 87.12 180 VAL A C 1
ATOM 1437 O O . VAL A 1 180 ? 0.562 -11.889 -27.959 1.00 87.12 180 VAL A O 1
ATOM 1440 N N . GLN A 1 181 ? 0.848 -10.645 -26.119 1.00 81.62 181 GLN A N 1
ATOM 1441 C CA . GLN A 1 181 ? 2.308 -10.692 -26.182 1.00 81.62 181 GLN A CA 1
ATOM 1442 C C . GLN A 1 181 ? 2.844 -12.125 -26.052 1.00 81.62 181 GLN A C 1
ATOM 1444 O O . GLN A 1 181 ? 3.768 -12.515 -26.772 1.00 81.62 181 GLN A O 1
ATOM 1449 N N . LYS A 1 182 ? 2.251 -12.934 -25.170 1.00 87.38 182 LYS A N 1
ATOM 1450 C CA . LYS A 1 182 ? 2.611 -14.343 -25.003 1.00 87.38 182 LYS A CA 1
ATOM 1451 C C . LYS A 1 182 ? 2.309 -15.159 -26.262 1.00 87.38 182 LYS A C 1
ATOM 1453 O O . LYS A 1 182 ? 3.159 -15.937 -26.687 1.00 87.38 182 LYS A O 1
ATOM 1458 N N . GLU A 1 183 ? 1.149 -14.967 -26.883 1.00 87.12 183 GLU A N 1
ATOM 1459 C CA . GLU A 1 183 ? 0.789 -15.643 -28.136 1.00 87.12 183 GLU A CA 1
ATOM 1460 C C . GLU A 1 183 ? 1.720 -15.262 -29.291 1.00 87.12 183 GLU A C 1
ATOM 1462 O O . GLU A 1 183 ? 2.136 -16.132 -30.063 1.00 87.12 183 GLU A O 1
ATOM 1467 N N . LEU A 1 184 ? 2.100 -13.984 -29.391 1.00 85.44 184 LEU A N 1
ATOM 1468 C CA . LEU A 1 184 ? 3.073 -13.508 -30.377 1.00 85.44 184 LEU A CA 1
ATOM 1469 C C . LEU A 1 184 ? 4.447 -14.145 -30.165 1.00 85.44 184 LEU A C 1
ATOM 1471 O O . LEU A 1 184 ? 5.066 -14.601 -31.127 1.00 85.44 184 LEU A O 1
ATOM 1475 N N . ARG A 1 185 ? 4.905 -14.230 -28.913 1.00 86.12 185 ARG A N 1
ATOM 1476 C CA . ARG A 1 185 ? 6.157 -14.905 -28.556 1.00 86.12 185 ARG A CA 1
ATOM 1477 C C . ARG A 1 185 ? 6.117 -16.385 -28.930 1.00 86.12 185 ARG A C 1
ATOM 1479 O O . ARG A 1 185 ? 7.024 -16.873 -29.600 1.00 86.12 185 ARG A O 1
ATOM 1486 N N . ASP A 1 186 ? 5.062 -17.093 -28.542 1.00 85.75 186 ASP A N 1
ATOM 1487 C CA . ASP A 1 186 ? 4.923 -18.523 -28.821 1.00 85.75 186 ASP A CA 1
ATOM 1488 C C . ASP A 1 186 ? 4.796 -18.781 -30.339 1.00 85.75 186 ASP A C 1
ATOM 1490 O O . ASP A 1 186 ? 5.337 -19.761 -30.857 1.00 85.75 186 ASP A O 1
ATOM 1494 N N . SER A 1 187 ? 4.155 -17.873 -31.082 1.00 84.06 187 SER A N 1
ATOM 1495 C CA . SER A 1 187 ? 4.104 -17.902 -32.551 1.00 84.06 187 SER A CA 1
ATOM 1496 C C . SER A 1 187 ? 5.475 -17.651 -33.181 1.00 84.06 187 SER A C 1
ATOM 1498 O O . SER A 1 187 ? 5.859 -18.367 -34.103 1.00 84.06 187 SER A O 1
ATOM 1500 N N . ALA A 1 188 ? 6.253 -16.698 -32.661 1.00 85.00 188 ALA A N 1
ATOM 1501 C CA . ALA A 1 188 ? 7.616 -16.443 -33.121 1.00 85.00 188 ALA A CA 1
ATOM 1502 C C . ALA A 1 188 ? 8.537 -17.649 -32.885 1.00 85.00 188 ALA A C 1
ATOM 1504 O O . ALA A 1 188 ? 9.315 -17.998 -33.770 1.00 85.00 188 ALA A O 1
ATOM 1505 N N . LEU A 1 189 ? 8.405 -18.338 -31.746 1.00 84.81 189 LEU A N 1
ATOM 1506 C CA . LEU A 1 189 ? 9.150 -19.570 -31.464 1.00 84.81 189 LEU A CA 1
ATOM 1507 C C . LEU A 1 189 ? 8.752 -20.719 -32.403 1.00 84.81 189 LEU A C 1
ATOM 1509 O O . LEU A 1 189 ? 9.623 -21.443 -32.889 1.00 84.81 189 LEU A O 1
ATOM 1513 N N . LYS A 1 190 ? 7.458 -20.864 -32.720 1.00 87.06 190 LYS A N 1
ATOM 1514 C CA . LYS A 1 190 ? 6.995 -21.822 -33.741 1.00 87.06 190 LYS A CA 1
ATOM 1515 C C . LYS A 1 190 ? 7.583 -21.502 -35.114 1.00 87.06 190 LYS A C 1
ATOM 1517 O O . LYS A 1 190 ? 8.067 -22.408 -35.784 1.00 87.06 190 LYS A O 1
ATOM 1522 N N . CYS A 1 191 ? 7.585 -20.231 -35.515 1.00 83.31 191 CYS A N 1
ATOM 1523 C CA . CYS A 1 191 ? 8.199 -19.800 -36.768 1.00 83.31 191 CYS A CA 1
ATOM 1524 C C . CYS A 1 191 ? 9.707 -20.075 -36.778 1.00 83.31 191 CYS A C 1
ATOM 1526 O O . CYS A 1 191 ? 10.203 -20.608 -37.764 1.00 83.31 191 CYS A O 1
ATOM 1528 N N . LEU A 1 192 ? 10.423 -19.803 -35.681 1.00 82.12 192 LEU A N 1
ATOM 1529 C CA . LEU A 1 192 ? 11.858 -20.087 -35.562 1.00 82.12 192 LEU A CA 1
ATOM 1530 C C . LEU A 1 192 ? 12.174 -21.576 -35.752 1.00 82.12 192 LEU A C 1
ATOM 1532 O O . LEU A 1 192 ? 13.169 -21.913 -36.386 1.00 82.12 192 LEU A O 1
ATOM 1536 N N . ALA A 1 193 ? 11.321 -22.468 -35.242 1.00 82.12 193 ALA A N 1
ATOM 1537 C CA . ALA A 1 193 ? 11.484 -23.907 -35.432 1.00 82.12 193 ALA A CA 1
ATOM 1538 C C . ALA A 1 193 ? 11.339 -24.348 -36.902 1.00 82.12 193 ALA A C 1
ATOM 1540 O O . ALA A 1 193 ? 11.898 -25.376 -37.279 1.00 82.12 193 ALA A O 1
ATOM 1541 N N . LEU A 1 194 ? 10.607 -23.583 -37.720 1.00 80.50 194 LEU A N 1
ATOM 1542 C CA . LEU A 1 194 ? 10.438 -23.831 -39.155 1.00 80.50 194 LEU A CA 1
ATOM 1543 C C . LEU A 1 194 ? 11.563 -23.219 -40.001 1.00 80.50 194 LEU A C 1
ATOM 1545 O O . LEU A 1 194 ? 11.775 -23.663 -41.129 1.00 80.50 194 LEU A O 1
ATOM 1549 N N . VAL A 1 195 ? 12.282 -22.215 -39.487 1.00 78.56 195 VAL A N 1
ATOM 1550 C CA . VAL A 1 195 ? 13.431 -21.635 -40.192 1.00 78.56 195 VAL A CA 1
ATOM 1551 C C . VAL A 1 195 ? 14.607 -22.621 -40.126 1.00 78.56 195 VAL A C 1
ATOM 1553 O O . VAL A 1 195 ? 15.013 -23.002 -39.020 1.00 78.56 195 VAL A O 1
ATOM 1556 N N . PRO A 1 196 ? 15.184 -23.025 -41.277 1.00 75.75 196 PRO A N 1
ATOM 1557 C CA . PRO A 1 196 ? 16.337 -23.914 -41.312 1.00 75.75 196 PRO A CA 1
ATOM 1558 C C . PRO A 1 196 ? 17.459 -23.389 -40.423 1.00 75.75 196 PRO A C 1
ATOM 1560 O O . PRO A 1 196 ? 17.826 -22.216 -40.497 1.00 75.75 196 PRO A O 1
ATOM 1563 N N . ARG A 1 197 ? 18.003 -24.261 -39.570 1.00 73.88 197 ARG A N 1
ATOM 1564 C CA . ARG A 1 197 ? 19.123 -23.879 -38.712 1.00 73.88 197 ARG A CA 1
ATOM 1565 C C . ARG A 1 197 ? 20.334 -23.536 -39.577 1.00 73.88 197 ARG A C 1
ATOM 1567 O O . ARG A 1 197 ? 20.613 -24.268 -40.530 1.00 73.88 197 ARG A O 1
ATOM 1574 N N . PRO A 1 198 ? 21.075 -22.475 -39.240 1.00 66.62 198 PRO A N 1
ATOM 1575 C CA . PRO A 1 198 ? 22.268 -22.105 -39.967 1.00 66.62 198 PRO A CA 1
ATOM 1576 C C . PRO A 1 198 ? 23.384 -23.089 -39.595 1.00 66.62 198 PRO A C 1
ATOM 1578 O O . PRO A 1 198 ? 24.097 -22.915 -38.610 1.00 66.62 198 PRO A O 1
ATOM 1581 N N . VAL A 1 199 ? 23.506 -24.176 -40.355 1.00 61.41 199 VAL A N 1
ATOM 1582 C CA . VAL A 1 199 ? 24.617 -25.119 -40.209 1.00 61.41 199 VAL A CA 1
ATOM 1583 C C . VAL A 1 199 ? 25.824 -24.501 -40.906 1.00 61.41 199 VAL A C 1
ATOM 1585 O O . VAL A 1 199 ? 25.775 -24.230 -42.104 1.00 61.41 199 VAL A O 1
ATOM 1588 N N . ALA A 1 200 ? 26.904 -24.251 -40.166 1.00 55.84 200 ALA A N 1
ATOM 1589 C CA . ALA A 1 200 ? 28.195 -23.983 -40.782 1.00 55.84 200 ALA A CA 1
ATOM 1590 C C . ALA A 1 200 ? 28.603 -25.251 -41.544 1.00 55.84 200 ALA A C 1
ATOM 1592 O O . ALA A 1 200 ? 28.894 -26.275 -40.926 1.00 55.84 200 ALA A O 1
ATOM 1593 N N . GLU A 1 201 ? 28.537 -25.217 -42.874 1.00 45.66 201 GLU A N 1
ATOM 1594 C CA . GLU A 1 201 ? 28.986 -26.330 -43.704 1.00 45.66 201 GLU A CA 1
ATOM 1595 C C . GLU A 1 201 ? 30.439 -26.671 -43.343 1.00 45.66 201 GLU A C 1
ATOM 1597 O O . GLU A 1 201 ? 31.348 -25.848 -43.468 1.00 45.66 201 GLU A O 1
ATOM 1602 N N . MET A 1 202 ? 30.650 -27.894 -42.856 1.00 44.97 202 MET A N 1
ATOM 1603 C CA . MET A 1 202 ? 31.972 -28.507 -42.806 1.00 44.97 202 MET A CA 1
ATOM 1604 C C . MET A 1 202 ? 32.469 -28.662 -44.251 1.00 44.97 202 MET A C 1
ATOM 1606 O O . MET A 1 202 ? 31.683 -29.108 -45.092 1.00 44.97 202 MET A O 1
ATOM 1610 N N . PRO A 1 203 ? 33.743 -28.359 -44.566 1.00 38.78 203 PRO A N 1
ATOM 1611 C CA . PRO A 1 203 ? 34.287 -28.654 -45.881 1.00 38.78 203 PRO A CA 1
ATOM 1612 C C . PRO A 1 203 ? 34.150 -30.153 -46.136 1.00 38.78 203 PRO A C 1
ATOM 1614 O O . PRO A 1 203 ? 34.669 -30.972 -45.373 1.00 38.78 203 PRO A O 1
ATOM 1617 N N . VAL A 1 204 ? 33.430 -30.501 -47.198 1.00 42.69 204 VAL A N 1
ATOM 1618 C CA . VAL A 1 204 ? 33.383 -31.857 -47.734 1.00 42.69 204 VAL A CA 1
ATOM 1619 C C . VAL A 1 204 ? 34.807 -32.198 -48.172 1.00 42.69 204 VAL A C 1
ATOM 1621 O O . VAL A 1 204 ? 35.283 -31.723 -49.202 1.00 42.69 204 VAL A O 1
ATOM 1624 N N . LEU A 1 205 ? 35.520 -32.969 -47.349 1.00 39.56 205 LEU A N 1
ATOM 1625 C CA . LEU A 1 205 ? 36.733 -33.648 -47.784 1.00 39.56 205 LEU A CA 1
ATOM 1626 C C . LEU A 1 205 ? 36.314 -34.654 -48.853 1.00 39.56 205 LEU A C 1
ATOM 1628 O O . LEU A 1 205 ? 35.460 -35.507 -48.615 1.00 39.56 205 LEU A O 1
ATOM 1632 N N . HIS A 1 206 ? 36.890 -34.463 -50.035 1.00 38.78 206 HIS A N 1
ATOM 1633 C CA . HIS A 1 206 ? 36.773 -35.320 -51.202 1.00 38.78 206 HIS A CA 1
ATOM 1634 C C . HIS A 1 206 ? 36.867 -36.809 -50.841 1.00 38.78 206 HIS A C 1
ATOM 1636 O O . HIS A 1 206 ? 37.675 -37.201 -49.998 1.00 38.78 206 HIS A O 1
ATOM 1642 N N . ASP A 1 207 ? 36.039 -37.593 -51.533 1.00 33.50 207 ASP A N 1
ATOM 1643 C CA . ASP A 1 207 ? 36.094 -39.048 -51.664 1.00 33.50 207 ASP A CA 1
ATOM 1644 C C . ASP A 1 207 ? 37.529 -39.589 -51.643 1.00 33.50 207 ASP A C 1
ATOM 1646 O O . ASP A 1 207 ? 38.334 -39.226 -52.498 1.00 33.50 207 ASP A O 1
ATOM 1650 N N . ASP A 1 208 ? 37.798 -40.537 -50.745 1.00 31.19 208 ASP A N 1
ATOM 1651 C CA . ASP A 1 208 ? 38.595 -41.695 -51.128 1.00 31.19 208 ASP A CA 1
ATOM 1652 C C . ASP A 1 208 ? 38.194 -42.951 -50.346 1.00 31.19 208 ASP A C 1
ATOM 1654 O O . ASP A 1 208 ? 37.998 -42.981 -49.128 1.00 31.19 208 ASP A O 1
ATOM 1658 N N . VAL A 1 209 ? 38.031 -44.011 -51.126 1.00 40.56 209 VAL A N 1
ATOM 1659 C CA . VAL A 1 209 ? 37.445 -45.305 -50.794 1.00 40.56 209 VAL A CA 1
ATOM 1660 C C . VAL A 1 209 ? 38.454 -46.191 -50.059 1.00 40.56 209 VAL A C 1
ATOM 1662 O O . VAL A 1 209 ? 39.427 -46.630 -50.666 1.00 40.56 209 VAL A O 1
ATOM 1665 N N . ARG A 1 210 ? 38.177 -46.575 -48.803 1.00 32.47 210 ARG A N 1
ATOM 1666 C CA . ARG A 1 210 ? 38.325 -47.964 -48.295 1.00 32.47 210 ARG A CA 1
ATOM 1667 C C . ARG A 1 210 ? 37.951 -48.072 -46.820 1.00 32.47 210 ARG A C 1
ATOM 1669 O O . ARG A 1 210 ? 38.503 -47.393 -45.964 1.00 32.47 210 ARG A O 1
ATOM 1676 N N . GLY A 1 211 ? 36.994 -48.953 -46.546 1.00 29.84 211 GLY A N 1
ATOM 1677 C CA . GLY A 1 211 ? 36.364 -49.091 -45.242 1.00 29.84 211 GLY A CA 1
ATOM 1678 C C . GLY A 1 211 ? 37.209 -49.753 -44.160 1.00 29.84 211 GLY A C 1
ATOM 1679 O O . GLY A 1 211 ? 38.179 -50.449 -44.430 1.00 29.84 211 GLY A O 1
ATOM 1680 N N . SER A 1 212 ? 36.744 -49.598 -42.925 1.00 29.95 212 SER A N 1
ATOM 1681 C CA . SER A 1 212 ? 36.563 -50.710 -41.993 1.00 29.95 212 SER A CA 1
ATOM 1682 C C . SER A 1 212 ? 35.724 -50.229 -40.812 1.00 29.95 212 SER A C 1
ATOM 1684 O O . SER A 1 212 ? 35.965 -49.167 -40.242 1.00 29.95 212 SER A O 1
ATOM 1686 N N . ALA A 1 213 ? 34.697 -51.003 -40.485 1.00 36.16 213 ALA A N 1
ATOM 1687 C CA . ALA A 1 213 ? 33.754 -50.736 -39.418 1.00 36.16 213 ALA A CA 1
ATOM 1688 C C . ALA A 1 213 ? 34.325 -51.166 -38.061 1.00 36.16 213 ALA A C 1
ATOM 1690 O O . ALA A 1 213 ? 34.630 -52.340 -37.894 1.00 36.16 213 ALA A O 1
ATOM 1691 N N . THR A 1 214 ? 34.336 -50.268 -37.072 1.00 32.84 214 THR A N 1
ATOM 1692 C CA . THR A 1 214 ? 34.224 -50.631 -35.648 1.00 32.84 214 THR A CA 1
ATOM 1693 C C . THR A 1 214 ? 33.631 -49.477 -34.838 1.00 32.84 214 THR A C 1
ATOM 1695 O O . THR A 1 214 ? 34.224 -48.408 -34.716 1.00 32.84 214 THR A O 1
ATOM 1698 N N . ASN A 1 215 ? 32.461 -49.730 -34.249 1.00 34.06 215 ASN A N 1
ATOM 1699 C CA . ASN A 1 215 ? 31.890 -48.985 -33.128 1.00 34.06 215 ASN A CA 1
ATOM 1700 C C . ASN A 1 215 ? 32.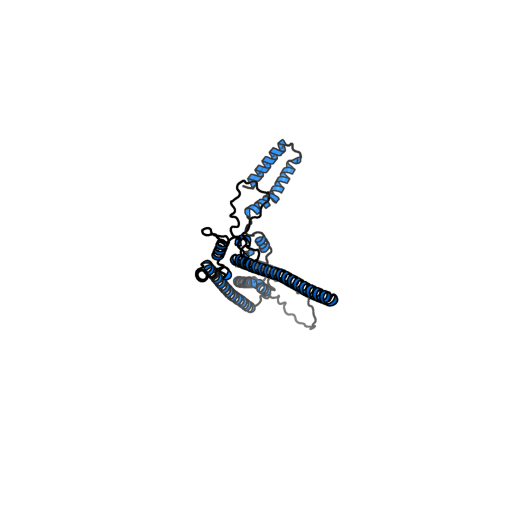840 -49.012 -31.919 1.00 34.06 215 ASN A C 1
ATOM 1702 O O . ASN A 1 215 ? 33.289 -50.101 -31.581 1.00 34.06 215 ASN A O 1
ATOM 1706 N N . LEU A 1 216 ? 33.045 -47.885 -31.218 1.00 29.67 216 LEU A N 1
ATOM 1707 C CA . LEU A 1 216 ? 32.661 -47.705 -29.801 1.00 29.67 216 LEU A CA 1
ATOM 1708 C C . LEU A 1 216 ? 33.086 -46.322 -29.258 1.00 29.67 216 LEU A C 1
ATOM 1710 O O . LEU A 1 216 ? 34.258 -45.970 -29.266 1.00 29.67 216 LEU A O 1
ATOM 1714 N N . LYS A 1 217 ? 32.104 -45.596 -28.708 1.00 36.16 217 LYS A N 1
ATOM 1715 C CA . LYS A 1 217 ? 32.190 -44.659 -27.569 1.00 36.16 217 LYS A CA 1
ATOM 1716 C C . LYS A 1 217 ? 33.443 -43.769 -27.460 1.00 36.16 217 LYS A C 1
ATOM 1718 O O . LYS A 1 217 ? 34.441 -44.149 -26.854 1.00 36.16 217 LYS A O 1
ATOM 1723 N N . LYS A 1 218 ? 33.283 -42.491 -27.824 1.00 30.66 218 LYS A N 1
ATOM 1724 C CA . LYS A 1 218 ? 34.006 -41.393 -27.165 1.00 30.66 218 LYS A CA 1
ATOM 1725 C C . LYS A 1 218 ? 33.145 -40.131 -27.089 1.00 30.66 218 LYS A C 1
ATOM 1727 O O . LYS A 1 218 ? 33.140 -39.283 -27.969 1.00 30.66 218 LYS A O 1
ATOM 1732 N N . SER A 1 219 ? 32.395 -40.034 -25.999 1.00 37.25 219 SER A N 1
ATOM 1733 C CA . SER A 1 219 ? 31.985 -38.768 -25.407 1.00 37.25 219 SER A CA 1
ATOM 1734 C C . SER A 1 219 ? 33.232 -38.060 -24.873 1.00 37.25 219 SER A C 1
ATOM 1736 O O . SER A 1 219 ? 33.803 -38.533 -23.894 1.00 37.25 219 SER A O 1
ATOM 1738 N N . ALA A 1 220 ? 33.669 -36.988 -25.531 1.00 31.55 220 ALA A N 1
ATOM 1739 C CA . ALA A 1 220 ? 34.379 -35.844 -24.948 1.00 31.55 220 ALA A CA 1
ATOM 1740 C C . ALA A 1 220 ? 34.894 -34.937 -26.076 1.00 31.55 220 ALA A C 1
ATOM 1742 O O . ALA A 1 220 ? 35.526 -35.412 -27.015 1.00 31.55 220 ALA A O 1
ATOM 1743 N N . SER A 1 221 ? 34.631 -33.636 -25.926 1.00 33.19 221 SER A N 1
ATOM 1744 C CA . SER A 1 221 ? 35.248 -32.519 -26.653 1.00 33.19 221 SER A CA 1
ATOM 1745 C C . SER A 1 221 ? 35.165 -32.568 -28.183 1.00 33.19 221 SER A C 1
ATOM 1747 O O . SER A 1 221 ? 36.167 -32.787 -28.862 1.00 33.19 221 SER A O 1
ATOM 1749 N N . VAL A 1 222 ? 33.990 -32.252 -28.739 1.00 34.22 222 VAL A N 1
ATOM 1750 C CA . VAL A 1 222 ? 33.962 -31.606 -30.059 1.00 34.22 222 VAL A CA 1
ATOM 1751 C C . VAL A 1 222 ? 34.516 -30.204 -29.839 1.00 34.22 222 VAL A C 1
ATOM 1753 O O . VAL A 1 222 ? 33.893 -29.376 -29.175 1.00 34.22 222 VAL A O 1
ATOM 1756 N N . GLY A 1 223 ? 35.748 -29.997 -30.300 1.00 31.91 223 GLY A N 1
ATOM 1757 C CA . GLY A 1 223 ? 36.405 -28.702 -30.294 1.00 31.91 223 GLY A CA 1
ATOM 1758 C C . GLY A 1 223 ? 35.493 -27.667 -30.936 1.00 31.91 223 GLY A C 1
ATOM 1759 O O . GLY A 1 223 ? 34.974 -27.873 -32.031 1.00 31.91 223 GLY A O 1
ATOM 1760 N N . LEU A 1 224 ? 35.284 -26.577 -30.207 1.00 39.25 224 LEU A N 1
ATOM 1761 C CA . LEU A 1 224 ? 34.519 -25.411 -30.610 1.00 39.25 224 LEU A CA 1
ATOM 1762 C C . LEU A 1 224 ? 35.266 -24.714 -31.760 1.00 39.25 224 LEU A C 1
ATOM 1764 O O . LEU A 1 224 ? 35.950 -23.714 -31.558 1.00 39.25 224 LEU A O 1
ATOM 1768 N N . ALA A 1 225 ? 35.193 -25.267 -32.969 1.00 38.78 225 ALA A N 1
ATOM 1769 C CA . ALA A 1 225 ? 35.545 -24.535 -34.172 1.00 38.78 225 ALA A CA 1
ATOM 1770 C C . ALA A 1 225 ? 34.424 -23.518 -34.392 1.00 38.78 225 ALA A C 1
ATOM 1772 O O . ALA A 1 225 ? 33.436 -23.783 -35.070 1.00 38.78 225 ALA A O 1
ATOM 1773 N N . THR A 1 226 ? 34.542 -22.367 -33.731 1.00 44.66 226 THR A N 1
ATOM 1774 C CA . THR A 1 226 ? 33.750 -21.186 -34.057 1.00 44.66 226 THR A CA 1
ATOM 1775 C C . THR A 1 226 ? 33.976 -20.899 -35.534 1.00 44.66 226 THR A C 1
ATOM 1777 O O . THR A 1 226 ? 35.069 -20.465 -35.907 1.00 44.66 226 THR A O 1
ATOM 1780 N N . ALA A 1 227 ? 32.978 -21.183 -36.374 1.00 46.53 227 ALA A N 1
ATOM 1781 C CA . ALA A 1 227 ? 32.966 -20.709 -37.745 1.00 46.53 227 ALA A CA 1
ATOM 1782 C C . ALA A 1 227 ? 33.170 -19.196 -37.674 1.00 46.53 227 ALA A C 1
ATOM 1784 O O . ALA A 1 227 ? 32.394 -18.477 -37.042 1.00 46.53 227 ALA A O 1
ATOM 1785 N N . ASN A 1 228 ? 34.287 -18.722 -38.216 1.00 48.91 228 ASN A N 1
ATOM 1786 C CA . ASN A 1 228 ? 34.608 -17.309 -38.158 1.00 48.91 228 ASN A CA 1
ATOM 1787 C C . ASN A 1 228 ? 33.495 -16.585 -38.935 1.00 48.91 228 ASN A C 1
ATOM 1789 O O . ASN A 1 228 ? 33.288 -16.917 -40.104 1.00 48.91 228 ASN A O 1
ATOM 1793 N N . PRO A 1 229 ? 32.782 -15.599 -38.363 1.00 50.78 229 PRO A N 1
ATOM 1794 C CA . PRO A 1 229 ? 31.661 -14.935 -39.041 1.00 50.78 229 PRO A CA 1
ATOM 1795 C C . PRO A 1 229 ? 32.067 -14.198 -40.333 1.00 50.78 229 PRO A C 1
ATOM 1797 O O . PRO A 1 229 ? 31.201 -13.753 -41.087 1.00 50.78 229 PRO A O 1
ATOM 1800 N N . MET A 1 230 ? 33.376 -14.114 -40.612 1.00 46.44 230 MET A N 1
ATOM 1801 C CA . MET A 1 230 ? 33.978 -13.675 -41.875 1.00 46.44 230 MET A CA 1
ATOM 1802 C C . MET A 1 230 ? 33.941 -14.710 -43.017 1.00 46.44 230 MET A C 1
ATOM 1804 O O . MET A 1 230 ? 34.184 -14.326 -44.155 1.00 46.44 230 MET A O 1
ATOM 1808 N N . GLN A 1 231 ? 33.664 -15.994 -42.761 1.00 53.16 231 GLN A N 1
ATOM 1809 C CA . GLN A 1 231 ? 33.720 -17.046 -43.791 1.00 53.16 231 GLN A CA 1
ATOM 1810 C C . GLN A 1 231 ? 32.414 -17.210 -44.588 1.00 53.16 231 GLN A C 1
ATOM 1812 O O . GLN A 1 231 ? 32.464 -17.712 -45.703 1.00 53.16 231 GLN A O 1
ATOM 1817 N N . ASN A 1 232 ? 31.264 -16.748 -44.074 1.00 58.38 232 ASN A N 1
ATOM 1818 C CA . ASN A 1 232 ? 29.980 -16.777 -44.791 1.00 58.38 232 ASN A CA 1
ATOM 1819 C C . ASN A 1 232 ? 29.118 -15.532 -44.472 1.00 58.38 232 ASN A C 1
ATOM 1821 O O . ASN A 1 232 ? 28.258 -15.575 -43.587 1.00 58.38 232 ASN A O 1
ATOM 1825 N N . PRO A 1 233 ? 29.317 -14.399 -45.178 1.00 63.03 233 PRO A N 1
ATOM 1826 C CA . PRO A 1 233 ? 28.638 -13.132 -44.876 1.00 63.03 233 PRO A CA 1
ATOM 1827 C C . PRO A 1 233 ? 27.112 -13.186 -45.065 1.00 63.03 233 PRO A C 1
ATOM 1829 O O . PRO A 1 233 ? 26.379 -12.437 -44.418 1.00 63.03 233 PRO A O 1
ATOM 1832 N N . THR A 1 234 ? 26.614 -14.083 -45.916 1.00 66.94 234 THR A N 1
ATOM 1833 C CA . THR A 1 234 ? 25.180 -14.306 -46.166 1.00 66.94 234 THR A CA 1
ATOM 1834 C C . THR A 1 234 ? 24.492 -15.025 -45.004 1.00 66.94 234 THR A C 1
ATOM 1836 O O . THR A 1 234 ? 23.421 -14.596 -44.575 1.00 66.94 234 THR A O 1
ATOM 1839 N N . LEU A 1 235 ? 25.133 -16.058 -44.445 1.00 65.06 235 LEU A N 1
ATOM 1840 C CA . LEU A 1 235 ? 24.654 -16.799 -43.273 1.00 65.06 235 LEU A CA 1
ATOM 1841 C C . LEU A 1 235 ? 24.634 -15.896 -42.034 1.00 65.06 235 LEU A C 1
ATOM 1843 O O . LEU A 1 235 ? 23.622 -15.805 -41.342 1.00 65.06 235 LEU A O 1
ATOM 1847 N N . SER A 1 236 ? 25.722 -15.145 -41.823 1.00 71.19 236 SER A N 1
ATOM 1848 C CA . SER A 1 236 ? 25.816 -14.145 -40.758 1.00 71.19 236 SER A CA 1
ATOM 1849 C C . SER A 1 236 ? 24.684 -13.119 -40.863 1.00 71.19 236 SER A C 1
ATOM 1851 O O . SER A 1 236 ? 24.031 -12.833 -39.865 1.00 71.19 236 SER A O 1
ATOM 1853 N N . ARG A 1 237 ? 24.379 -12.608 -42.065 1.00 78.38 237 ARG A N 1
ATOM 1854 C CA . ARG A 1 237 ? 23.290 -11.639 -42.272 1.00 78.38 237 ARG A CA 1
ATOM 1855 C C . ARG A 1 237 ? 21.907 -12.218 -41.966 1.00 78.38 237 ARG A C 1
ATOM 1857 O O . ARG A 1 237 ? 21.125 -11.556 -41.291 1.00 78.38 237 ARG A O 1
ATOM 1864 N N . HIS A 1 238 ? 21.633 -13.453 -42.384 1.00 80.81 238 HIS A N 1
ATOM 1865 C CA . HIS A 1 238 ? 20.365 -14.118 -42.084 1.00 80.81 238 HIS A CA 1
ATOM 1866 C C . HIS A 1 238 ? 20.146 -14.283 -40.571 1.00 80.81 238 HIS A C 1
ATOM 1868 O O . HIS A 1 238 ? 19.077 -13.949 -40.060 1.00 80.81 238 HIS A O 1
ATOM 1874 N N . CYS A 1 239 ? 21.179 -14.699 -39.833 1.00 82.88 239 CYS A N 1
ATOM 1875 C CA . CYS A 1 239 ? 21.102 -14.827 -38.377 1.00 82.88 239 CYS A CA 1
ATOM 1876 C C . CYS A 1 239 ? 20.849 -13.486 -37.672 1.00 82.88 239 CYS A C 1
ATOM 1878 O O . CYS A 1 239 ? 20.101 -13.436 -36.690 1.00 82.88 239 CYS A O 1
ATOM 1880 N N . LEU A 1 240 ? 21.443 -12.398 -38.180 1.00 84.94 240 LEU A N 1
ATOM 1881 C CA . LEU A 1 240 ? 21.208 -11.043 -37.673 1.00 84.94 240 LEU A CA 1
ATOM 1882 C C . LEU A 1 240 ? 19.765 -10.583 -37.929 1.00 84.94 240 LEU A C 1
ATOM 1884 O O . LEU A 1 240 ? 19.150 -9.999 -37.037 1.00 84.94 240 LEU A O 1
ATOM 1888 N N . ASP A 1 241 ? 19.212 -10.852 -39.113 1.00 85.50 241 ASP A N 1
ATOM 1889 C CA . ASP A 1 241 ? 17.843 -10.456 -39.468 1.00 85.50 241 ASP A CA 1
ATOM 1890 C C . ASP A 1 241 ? 16.798 -11.220 -38.636 1.00 85.50 241 ASP A C 1
ATOM 1892 O O . ASP A 1 241 ? 15.860 -10.611 -38.112 1.00 85.50 241 ASP A O 1
ATOM 1896 N N . VAL A 1 242 ? 17.003 -12.526 -38.422 1.00 85.31 242 VAL A N 1
ATOM 1897 C CA . VAL A 1 242 ? 16.167 -13.348 -37.526 1.00 85.31 242 VAL A CA 1
ATOM 1898 C C . VAL A 1 242 ? 16.252 -12.838 -36.084 1.00 85.31 242 VAL A C 1
ATOM 1900 O O . VAL A 1 242 ? 15.220 -12.662 -35.436 1.00 85.31 242 VAL A O 1
ATOM 1903 N N . GLY A 1 243 ? 17.453 -12.514 -35.595 1.00 84.75 243 GLY A N 1
ATOM 1904 C CA . GLY A 1 243 ? 17.643 -11.967 -34.248 1.00 84.75 243 GLY A CA 1
ATOM 1905 C C . GLY A 1 243 ? 16.934 -10.628 -34.037 1.00 84.75 243 GLY A C 1
ATOM 1906 O O . GLY A 1 243 ? 16.262 -10.431 -33.024 1.00 84.75 243 GLY A O 1
ATOM 1907 N N . ARG A 1 244 ? 16.995 -9.725 -35.026 1.00 86.00 244 ARG A N 1
ATOM 1908 C CA . ARG A 1 244 ? 16.257 -8.448 -35.004 1.00 86.00 244 ARG A CA 1
ATOM 1909 C C . ARG A 1 244 ? 14.746 -8.658 -34.986 1.00 86.00 244 ARG A C 1
ATOM 1911 O O . ARG A 1 244 ? 14.046 -7.982 -34.234 1.00 86.00 244 ARG A O 1
ATOM 1918 N N . ALA A 1 245 ? 14.240 -9.584 -35.800 1.00 85.31 245 ALA A N 1
ATOM 1919 C CA . ALA A 1 245 ? 12.816 -9.896 -35.847 1.00 85.31 245 ALA A CA 1
ATOM 1920 C C . ALA A 1 245 ? 12.323 -10.486 -34.517 1.00 85.31 245 ALA A C 1
ATOM 1922 O O . ALA A 1 245 ? 11.288 -10.061 -34.006 1.00 85.31 245 ALA A O 1
ATOM 1923 N N . MET A 1 246 ? 13.091 -11.396 -33.914 1.00 84.75 246 MET A N 1
ATOM 1924 C CA . MET A 1 246 ? 12.757 -12.001 -32.624 1.00 84.75 246 MET A CA 1
ATOM 1925 C C . MET A 1 246 ? 12.785 -10.991 -31.476 1.00 84.75 246 MET A C 1
ATOM 1927 O O . MET A 1 246 ? 11.824 -10.920 -30.708 1.00 84.75 246 MET A O 1
ATOM 1931 N N . LYS A 1 247 ? 13.823 -10.146 -31.400 1.00 83.62 247 LYS A N 1
ATOM 1932 C CA . LYS A 1 247 ? 13.922 -9.113 -30.356 1.00 83.62 247 LYS A CA 1
ATOM 1933 C C . LYS A 1 247 ? 12.784 -8.092 -30.437 1.00 83.62 247 LYS A C 1
ATOM 1935 O O . LYS A 1 247 ? 12.336 -7.593 -29.406 1.00 83.62 247 LYS A O 1
ATOM 1940 N N . LYS A 1 248 ? 12.292 -7.798 -31.647 1.00 84.56 248 LYS A N 1
ATOM 1941 C CA . LYS A 1 248 ? 11.132 -6.921 -31.860 1.00 84.56 248 LYS A CA 1
ATOM 1942 C C . LYS A 1 248 ? 9.831 -7.515 -31.309 1.00 84.56 248 LYS A C 1
ATOM 1944 O O . LYS A 1 248 ? 8.966 -6.749 -30.898 1.00 84.56 248 LYS A O 1
ATOM 1949 N N . VAL A 1 249 ? 9.690 -8.843 -31.312 1.00 82.62 249 VAL A N 1
ATOM 1950 C CA . VAL A 1 249 ? 8.519 -9.535 -30.754 1.00 82.62 249 VAL A CA 1
ATOM 1951 C C . VAL A 1 249 ? 8.617 -9.611 -29.233 1.00 82.62 249 VAL A C 1
ATOM 1953 O O . VAL A 1 249 ? 7.716 -9.152 -28.535 1.00 82.62 249 VAL A O 1
ATOM 1956 N N . ASP A 1 250 ? 9.710 -10.169 -28.711 1.00 79.88 250 ASP A N 1
ATOM 1957 C CA . ASP A 1 250 ? 9.939 -10.243 -27.271 1.00 79.88 250 ASP A CA 1
ATOM 1958 C C . ASP A 1 250 ? 11.434 -10.377 -26.945 1.00 79.88 250 ASP A C 1
ATOM 1960 O O . ASP A 1 250 ? 12.151 -11.223 -27.483 1.00 79.88 250 ASP A O 1
ATOM 1964 N N . ARG A 1 251 ? 11.894 -9.577 -25.980 1.00 76.12 251 ARG A N 1
ATOM 1965 C CA . ARG A 1 251 ? 13.264 -9.595 -25.459 1.00 76.12 251 ARG A CA 1
ATOM 1966 C C . ARG A 1 251 ? 13.648 -10.927 -24.813 1.00 76.12 251 ARG A C 1
ATOM 1968 O O . ARG A 1 251 ? 14.834 -11.240 -24.760 1.00 76.12 251 ARG A O 1
ATOM 1975 N N . THR A 1 252 ? 12.678 -11.673 -24.272 1.00 81.75 252 THR A N 1
ATOM 1976 C CA . THR A 1 252 ? 12.958 -12.906 -23.512 1.00 81.75 252 THR A CA 1
ATOM 1977 C C . THR A 1 252 ? 13.331 -14.085 -24.410 1.00 81.75 252 THR A C 1
ATOM 1979 O O . THR A 1 252 ? 13.868 -15.078 -23.929 1.00 81.75 252 THR A O 1
ATOM 1982 N N . THR A 1 253 ? 13.147 -13.941 -25.725 1.00 83.56 253 THR A N 1
ATOM 1983 C CA . THR A 1 253 ? 13.447 -14.967 -26.736 1.00 83.56 253 THR A CA 1
ATOM 1984 C C . THR A 1 253 ? 14.940 -15.109 -27.064 1.00 83.56 253 THR A C 1
ATOM 1986 O O . THR A 1 253 ? 15.314 -15.904 -27.926 1.00 83.56 253 THR A O 1
ATOM 1989 N N . PHE A 1 254 ? 15.809 -14.372 -26.358 1.00 85.06 254 PHE A N 1
ATOM 1990 C CA . PHE A 1 254 ? 17.262 -14.408 -26.538 1.00 85.06 254 PHE A CA 1
ATOM 1991 C C . PHE A 1 254 ? 17.837 -15.827 -26.481 1.00 85.06 254 PHE A C 1
ATOM 1993 O O . PHE A 1 254 ? 18.603 -16.206 -27.362 1.00 85.06 254 PHE A O 1
ATOM 2000 N N . LEU A 1 255 ? 17.475 -16.614 -25.461 1.00 85.25 255 LEU A N 1
ATOM 2001 C CA . LEU A 1 255 ? 18.049 -17.948 -25.255 1.00 85.25 255 LEU A CA 1
ATOM 2002 C C . LEU A 1 255 ? 17.707 -18.898 -26.408 1.00 85.25 255 LEU A C 1
ATOM 2004 O O . LEU A 1 255 ? 18.565 -19.662 -26.850 1.00 85.25 255 LEU A O 1
ATOM 2008 N N . ASP A 1 256 ? 16.480 -18.819 -26.924 1.00 85.38 256 ASP A N 1
ATOM 2009 C CA . ASP A 1 256 ? 16.028 -19.632 -28.054 1.00 85.38 256 ASP A CA 1
ATOM 2010 C C . ASP A 1 256 ? 16.739 -19.237 -29.352 1.00 85.38 256 ASP A C 1
ATOM 2012 O O . ASP A 1 256 ? 17.184 -20.105 -30.104 1.00 85.38 256 ASP A O 1
ATOM 2016 N N . TRP A 1 257 ? 16.926 -17.934 -29.586 1.00 87.38 257 TRP A N 1
ATOM 2017 C CA . TRP A 1 257 ? 17.691 -17.436 -30.729 1.00 87.38 257 TRP A CA 1
ATOM 2018 C C . TRP A 1 257 ? 19.184 -17.780 -30.636 1.00 87.38 257 TRP A C 1
ATOM 2020 O O . TRP A 1 257 ? 19.777 -18.221 -31.621 1.00 87.38 257 TRP A O 1
ATOM 2030 N N . ALA A 1 258 ? 19.795 -17.631 -29.457 1.00 85.31 258 ALA A N 1
ATOM 2031 C CA . ALA A 1 258 ? 21.199 -17.965 -29.224 1.00 85.31 258 ALA A CA 1
ATOM 2032 C C . ALA A 1 258 ? 21.458 -19.463 -29.438 1.00 85.31 258 ALA A C 1
ATOM 2034 O O . ALA A 1 258 ? 22.457 -19.831 -30.052 1.00 85.31 258 ALA A O 1
ATOM 2035 N N . LYS A 1 259 ? 20.521 -20.318 -29.007 1.00 85.56 259 LYS A N 1
ATOM 2036 C CA . LYS A 1 259 ? 20.542 -21.760 -29.282 1.00 85.56 259 LYS A CA 1
ATOM 2037 C C . LYS A 1 259 ? 20.308 -22.078 -30.760 1.00 85.56 259 LYS A C 1
ATOM 2039 O O . LYS A 1 259 ? 20.900 -23.010 -31.288 1.00 85.56 259 LYS A O 1
ATOM 2044 N N . TRP A 1 260 ? 19.457 -21.321 -31.451 1.00 84.81 260 TRP A N 1
ATOM 2045 C CA . TRP A 1 260 ? 19.254 -21.482 -32.895 1.00 84.81 260 TRP A CA 1
ATOM 2046 C C . TRP A 1 260 ? 20.494 -21.063 -33.708 1.00 84.81 260 TRP A C 1
ATOM 2048 O O . TRP A 1 260 ? 20.789 -21.689 -34.721 1.00 84.81 260 TRP A O 1
ATOM 2058 N N . CYS A 1 261 ? 21.262 -20.078 -33.231 1.00 82.81 261 CYS A N 1
ATOM 2059 C CA . CYS A 1 261 ? 22.538 -19.643 -33.818 1.00 82.81 261 CYS A CA 1
ATOM 2060 C C . CYS A 1 261 ? 23.753 -20.503 -33.415 1.00 82.81 261 CYS A C 1
ATOM 2062 O O . CYS A 1 261 ? 24.884 -20.176 -33.797 1.00 82.81 261 CYS A O 1
ATOM 2064 N N . GLU A 1 262 ? 23.551 -21.556 -32.619 1.00 78.00 262 GLU A N 1
ATOM 2065 C CA . GLU A 1 262 ? 24.621 -22.425 -32.132 1.00 78.00 262 GLU A CA 1
ATOM 2066 C C . GLU A 1 262 ? 25.346 -23.078 -33.322 1.00 78.00 262 GLU A C 1
ATOM 2068 O O . GLU A 1 262 ? 24.744 -23.786 -34.125 1.00 78.00 262 GLU A O 1
ATOM 2073 N N . GLY A 1 263 ? 26.644 -22.789 -33.461 1.00 73.62 263 GLY A N 1
ATOM 2074 C CA . GLY A 1 263 ? 27.471 -23.195 -34.607 1.00 73.62 263 GLY A CA 1
ATOM 2075 C C . GLY A 1 263 ? 27.929 -22.035 -35.502 1.00 73.62 263 GLY A C 1
ATOM 2076 O O . GLY A 1 263 ? 28.963 -22.157 -36.154 1.00 73.62 263 GLY A O 1
ATOM 2077 N N . VAL A 1 264 ? 27.233 -20.890 -35.475 1.00 75.69 264 VAL A N 1
ATOM 2078 C CA . VAL A 1 264 ? 27.631 -19.658 -36.193 1.00 75.69 264 VAL A CA 1
ATOM 2079 C C . VAL A 1 264 ? 28.197 -18.611 -35.242 1.00 75.69 264 VAL A C 1
ATOM 2081 O O . VAL A 1 264 ? 29.231 -18.008 -35.519 1.00 75.69 264 VAL A O 1
ATOM 2084 N N . PHE A 1 265 ? 27.540 -18.402 -34.100 1.00 79.06 265 PHE A N 1
ATOM 2085 C CA . PHE A 1 265 ? 27.983 -17.456 -33.080 1.00 79.06 265 PHE A CA 1
ATOM 2086 C C . PHE A 1 265 ? 28.206 -18.165 -31.748 1.00 79.06 265 PHE A C 1
ATOM 2088 O O . PHE A 1 265 ? 27.478 -19.087 -31.384 1.00 79.06 265 PHE A O 1
ATOM 2095 N N . SER A 1 266 ? 29.199 -17.701 -30.986 1.00 80.69 266 SER A N 1
ATOM 2096 C CA . SER A 1 266 ? 29.270 -18.040 -29.564 1.00 80.69 266 SER A CA 1
ATOM 2097 C C . SER A 1 266 ? 28.135 -17.340 -28.808 1.00 80.69 266 SER A C 1
ATOM 2099 O O . SER A 1 266 ? 27.688 -16.269 -29.224 1.00 80.69 266 SER A O 1
ATOM 2101 N N . VAL A 1 267 ? 27.708 -17.888 -27.668 1.00 77.75 267 VAL A N 1
ATOM 2102 C CA . VAL A 1 267 ? 26.661 -17.277 -26.824 1.00 77.75 267 VAL A CA 1
ATOM 2103 C C . VAL A 1 267 ? 27.025 -15.841 -26.422 1.00 77.75 267 VAL A C 1
ATOM 2105 O O . VAL A 1 267 ? 26.168 -14.963 -26.433 1.00 77.75 267 VAL A O 1
ATOM 2108 N N . ASN A 1 268 ? 28.307 -15.566 -26.159 1.00 78.31 268 ASN A N 1
ATOM 2109 C CA . ASN A 1 268 ? 28.788 -14.221 -25.827 1.00 78.31 268 ASN A CA 1
ATOM 2110 C C . ASN A 1 268 ? 28.680 -13.261 -27.021 1.00 78.31 268 ASN A C 1
ATOM 2112 O O . ASN A 1 268 ? 28.275 -12.113 -26.866 1.00 78.31 268 ASN A O 1
ATOM 2116 N N . THR A 1 269 ? 29.008 -13.731 -28.227 1.00 78.25 269 THR A N 1
ATOM 2117 C CA . THR A 1 269 ? 28.848 -12.943 -29.459 1.00 78.25 269 THR A CA 1
ATOM 2118 C C . THR A 1 269 ? 27.371 -12.676 -29.745 1.00 78.25 269 THR A C 1
ATOM 2120 O O . THR A 1 269 ? 27.007 -11.554 -30.089 1.00 78.25 269 THR A O 1
ATOM 2123 N N . ALA A 1 270 ? 26.513 -13.682 -29.553 1.00 81.94 270 ALA A N 1
ATOM 2124 C CA . ALA A 1 270 ? 25.069 -13.544 -29.678 1.00 81.94 270 ALA A CA 1
ATOM 2125 C C . ALA A 1 270 ? 24.522 -12.521 -28.670 1.00 81.94 270 ALA A C 1
ATOM 2127 O O . ALA A 1 270 ? 23.748 -11.662 -29.068 1.00 81.94 270 ALA A O 1
ATOM 2128 N N . GLN A 1 271 ? 24.966 -12.539 -27.409 1.00 81.12 271 GLN A N 1
ATOM 2129 C CA . GLN A 1 271 ? 24.568 -11.555 -26.393 1.00 81.12 271 GLN A CA 1
ATOM 2130 C C . GLN A 1 271 ? 24.887 -10.120 -26.833 1.00 81.12 271 GLN A C 1
ATOM 2132 O O . GLN A 1 271 ? 24.005 -9.267 -26.836 1.00 81.12 271 GLN A O 1
ATOM 2137 N N . VAL A 1 272 ? 26.119 -9.864 -27.288 1.00 81.00 272 VAL A N 1
ATOM 2138 C CA . VAL A 1 272 ? 26.534 -8.528 -27.754 1.00 81.00 272 VAL A CA 1
ATOM 2139 C C . VAL A 1 272 ? 25.700 -8.066 -28.954 1.00 81.00 272 VAL A C 1
ATOM 2141 O O . VAL A 1 272 ? 25.271 -6.913 -29.015 1.00 81.00 272 VAL A O 1
ATOM 2144 N N . LEU A 1 273 ? 25.435 -8.965 -29.907 1.00 81.94 273 LEU A N 1
ATOM 2145 C CA . LEU A 1 273 ? 24.587 -8.671 -31.065 1.00 81.94 273 LEU A CA 1
ATOM 2146 C C . LEU A 1 273 ? 23.132 -8.423 -30.657 1.00 81.94 273 LEU A C 1
ATOM 2148 O O . LEU A 1 273 ? 22.505 -7.489 -31.155 1.00 81.94 273 LEU A O 1
ATOM 2152 N N . TRP A 1 274 ? 22.614 -9.223 -29.725 1.00 83.62 274 TRP A N 1
ATOM 2153 C CA . TRP A 1 274 ? 21.272 -9.071 -29.185 1.00 83.62 274 TRP A CA 1
ATOM 2154 C C . TRP A 1 274 ? 21.112 -7.714 -28.528 1.00 83.62 274 TRP A C 1
ATOM 2156 O O . TRP A 1 274 ? 20.157 -7.011 -28.840 1.00 83.62 274 TRP A O 1
ATOM 2166 N N . ASP A 1 275 ? 22.059 -7.299 -27.690 1.00 80.44 275 ASP A N 1
ATOM 2167 C CA . ASP A 1 275 ? 22.031 -6.008 -27.003 1.00 80.44 275 ASP A CA 1
ATOM 2168 C C . ASP A 1 275 ? 22.087 -4.832 -27.989 1.00 80.44 275 ASP A C 1
ATOM 2170 O O . ASP A 1 275 ? 21.383 -3.840 -27.794 1.00 80.44 275 ASP A O 1
ATOM 2174 N N . TYR A 1 276 ? 22.803 -4.989 -29.106 1.00 81.81 276 TYR A N 1
ATOM 2175 C CA . TYR A 1 276 ? 22.872 -3.999 -30.183 1.00 81.81 276 TYR A CA 1
ATOM 2176 C C . TYR A 1 276 ? 21.578 -3.870 -31.014 1.00 81.81 276 TYR A C 1
ATOM 2178 O O . TYR A 1 276 ? 21.327 -2.822 -31.613 1.00 81.81 276 TYR A O 1
ATOM 2186 N N . PHE A 1 277 ? 20.732 -4.903 -31.088 1.00 82.56 277 PHE A N 1
ATOM 2187 C CA . PHE A 1 277 ? 19.516 -4.843 -31.907 1.00 82.56 277 PHE A CA 1
ATOM 2188 C C . PHE A 1 277 ? 18.438 -3.911 -31.319 1.00 82.56 277 PHE A C 1
ATOM 2190 O O . PHE A 1 277 ? 18.268 -3.843 -30.102 1.00 82.56 277 PHE A O 1
ATOM 2197 N N . PRO A 1 278 ? 17.636 -3.229 -32.155 1.00 74.69 278 PRO A N 1
ATOM 2198 C CA . PRO A 1 278 ? 16.458 -2.509 -31.683 1.00 74.69 278 PRO A CA 1
ATOM 2199 C C . PRO A 1 278 ? 15.328 -3.485 -31.280 1.00 74.69 278 PRO A C 1
ATOM 2201 O O . PRO A 1 278 ? 15.153 -4.506 -31.947 1.00 74.69 278 PRO A O 1
ATOM 2204 N N . PRO A 1 279 ? 14.520 -3.178 -30.246 1.00 71.56 279 PRO A N 1
ATOM 2205 C CA . PRO A 1 279 ? 14.606 -2.002 -29.378 1.00 71.56 279 PRO A CA 1
ATOM 2206 C C . PRO A 1 279 ? 15.810 -2.056 -28.424 1.00 71.56 279 PRO A C 1
ATOM 2208 O O . PRO A 1 279 ? 16.073 -3.070 -27.773 1.00 71.56 279 PRO A O 1
ATOM 2211 N N . LEU A 1 280 ? 16.522 -0.929 -28.327 1.00 64.06 280 LEU A N 1
ATOM 2212 C CA . LEU A 1 280 ? 17.562 -0.713 -27.326 1.00 64.06 280 LEU A CA 1
ATOM 2213 C C . LEU A 1 280 ? 16.858 -0.428 -25.998 1.00 64.06 280 LEU A C 1
ATOM 2215 O O . LEU A 1 280 ? 16.336 0.664 -25.785 1.00 64.06 280 LEU A O 1
ATOM 2219 N N . ALA A 1 281 ? 16.766 -1.428 -25.128 1.00 55.94 281 ALA A N 1
ATOM 2220 C CA . ALA A 1 281 ? 16.252 -1.204 -23.787 1.00 55.94 281 ALA A CA 1
ATOM 2221 C C . ALA A 1 281 ? 17.344 -0.519 -22.959 1.00 55.94 281 ALA A C 1
ATOM 2223 O O . ALA A 1 281 ? 18.477 -0.996 -22.920 1.00 55.94 281 ALA A O 1
ATOM 2224 N N . CYS A 1 282 ? 17.013 0.574 -22.269 1.00 55.19 282 CYS A N 1
ATOM 2225 C CA . CYS A 1 282 ? 17.843 0.994 -21.150 1.00 55.19 282 CYS A CA 1
ATOM 2226 C C . CYS A 1 282 ? 17.784 -0.111 -20.086 1.00 55.19 282 CYS A C 1
ATOM 2228 O O . CYS A 1 282 ? 16.728 -0.692 -19.819 1.00 55.19 282 CYS A O 1
ATOM 2230 N N . ASP A 1 283 ? 18.935 -0.423 -19.502 1.00 50.84 283 ASP A N 1
ATOM 2231 C CA . ASP A 1 283 ? 19.144 -1.561 -18.599 1.00 50.84 283 ASP A CA 1
ATOM 2232 C C . ASP A 1 283 ? 18.179 -1.566 -17.385 1.00 50.84 283 ASP A C 1
ATOM 2234 O O . ASP A 1 283 ? 17.858 -2.598 -16.797 1.00 50.84 283 ASP A O 1
ATOM 2238 N N . VAL A 1 284 ? 17.600 -0.403 -17.070 1.00 49.09 284 VAL A N 1
ATOM 2239 C CA . VAL A 1 284 ? 16.582 -0.203 -16.028 1.00 49.09 284 VAL A CA 1
ATOM 2240 C C . VAL A 1 284 ? 15.259 -0.923 -16.329 1.00 49.09 284 VAL A C 1
ATOM 2242 O O . VAL A 1 284 ? 14.563 -1.341 -15.404 1.00 49.09 284 VAL A O 1
ATOM 2245 N N . HIS A 1 285 ? 14.917 -1.132 -17.602 1.00 48.47 285 HIS A N 1
ATOM 2246 C CA . HIS A 1 285 ? 13.688 -1.820 -18.005 1.00 48.47 285 HIS A CA 1
ATOM 2247 C C . HIS A 1 285 ? 13.900 -3.293 -18.344 1.00 48.47 285 HIS A C 1
ATOM 2249 O O . HIS A 1 285 ? 12.943 -3.942 -18.768 1.00 48.47 285 HIS A O 1
ATOM 2255 N N . CYS A 1 286 ? 15.115 -3.836 -18.214 1.00 47.25 286 CYS A N 1
ATOM 2256 C CA . CYS A 1 286 ? 15.392 -5.234 -18.526 1.00 47.25 286 CYS A CA 1
ATOM 2257 C C . CYS A 1 286 ? 14.702 -6.168 -17.514 1.00 47.25 286 CYS A C 1
ATOM 2259 O O . CYS A 1 286 ? 14.837 -5.995 -16.303 1.00 47.25 286 CYS A O 1
ATOM 2261 N N . ALA A 1 287 ? 13.934 -7.148 -18.011 1.00 51.81 287 ALA A N 1
ATOM 2262 C CA . ALA A 1 287 ? 13.365 -8.227 -17.192 1.00 51.81 287 ALA A CA 1
ATOM 2263 C C . ALA A 1 287 ? 14.443 -9.232 -16.739 1.00 51.81 287 ALA A C 1
ATOM 2265 O O . ALA A 1 287 ? 14.232 -9.999 -15.804 1.00 51.81 287 ALA A O 1
ATOM 2266 N N . SER A 1 288 ? 15.606 -9.197 -17.389 1.00 54.00 288 SER A N 1
ATOM 2267 C CA . SER A 1 288 ? 16.818 -9.902 -16.996 1.00 54.00 288 SER A CA 1
ATOM 2268 C C . SER A 1 288 ? 17.493 -9.166 -15.837 1.00 54.00 288 SER A C 1
ATOM 2270 O O . SER A 1 288 ? 17.547 -7.936 -15.819 1.00 54.00 288 SER A O 1
ATOM 2272 N N . TYR A 1 289 ? 18.019 -9.915 -14.870 1.00 52.16 289 TYR A N 1
ATOM 2273 C CA . TYR A 1 289 ? 18.830 -9.375 -13.781 1.00 52.16 289 TYR A CA 1
ATOM 2274 C C . TYR A 1 289 ? 20.043 -8.611 -14.341 1.00 52.16 289 TYR A C 1
ATOM 2276 O O . TYR A 1 289 ? 20.880 -9.207 -15.015 1.00 52.16 289 TYR A O 1
ATOM 2284 N N . SER A 1 290 ? 20.139 -7.309 -14.056 1.00 56.88 290 SER A N 1
ATOM 2285 C CA . SER A 1 290 ? 21.328 -6.497 -14.327 1.00 56.88 290 SER A CA 1
ATOM 2286 C C . SER A 1 290 ? 21.862 -5.912 -13.026 1.00 56.88 290 SER A C 1
ATOM 2288 O O . SER A 1 290 ? 21.140 -5.281 -12.250 1.00 56.88 290 SER A O 1
ATOM 2290 N N . GLN A 1 291 ? 23.162 -6.086 -12.808 1.00 54.88 291 GLN A N 1
ATOM 2291 C CA . GLN A 1 291 ? 23.878 -5.524 -11.667 1.00 54.88 291 GLN A CA 1
ATOM 2292 C C . GLN A 1 291 ? 23.884 -3.986 -11.704 1.00 54.88 291 GLN A C 1
ATOM 2294 O O . GLN A 1 291 ? 23.884 -3.338 -10.658 1.00 54.88 291 GLN A O 1
ATOM 2299 N N . VAL A 1 292 ? 23.820 -3.409 -12.908 1.00 54.47 292 VAL A N 1
ATOM 2300 C CA . VAL A 1 292 ? 23.717 -1.967 -13.150 1.00 54.47 292 VAL A CA 1
ATOM 2301 C C . VAL A 1 292 ? 22.308 -1.464 -12.813 1.00 54.47 292 VAL A C 1
ATOM 2303 O O . VAL A 1 292 ? 22.158 -0.404 -12.213 1.00 54.47 292 VAL A O 1
ATOM 2306 N N . ARG A 1 293 ? 21.256 -2.249 -13.083 1.00 57.53 293 ARG A N 1
ATOM 2307 C CA . ARG A 1 293 ? 19.892 -1.930 -12.623 1.00 57.53 293 ARG A CA 1
ATOM 2308 C C . ARG A 1 293 ? 19.808 -1.874 -11.097 1.00 57.53 293 ARG A C 1
ATOM 2310 O O . ARG A 1 293 ? 19.225 -0.939 -10.559 1.00 57.53 293 ARG A O 1
ATOM 2317 N N . ASP A 1 294 ? 20.399 -2.837 -10.396 1.00 59.78 294 ASP A N 1
ATOM 2318 C CA . ASP A 1 294 ? 20.389 -2.873 -8.927 1.00 59.78 294 ASP A CA 1
ATOM 2319 C C . ASP A 1 294 ? 21.170 -1.711 -8.301 1.00 59.78 294 ASP A C 1
ATOM 2321 O O . ASP A 1 294 ? 20.759 -1.179 -7.265 1.00 59.78 294 ASP A O 1
ATOM 2325 N N . THR A 1 295 ? 22.281 -1.287 -8.908 1.00 64.75 295 THR A N 1
ATOM 2326 C CA . THR A 1 295 ? 22.993 -0.083 -8.460 1.00 64.75 295 THR A CA 1
ATOM 2327 C C . THR A 1 295 ? 22.175 1.170 -8.749 1.00 64.75 295 THR A C 1
ATOM 2329 O O . THR A 1 295 ? 22.013 1.985 -7.844 1.00 64.75 295 THR A O 1
ATOM 2332 N N . PHE A 1 296 ? 21.566 1.297 -9.930 1.00 56.88 296 PHE A N 1
ATOM 2333 C CA . PHE A 1 296 ? 20.691 2.429 -10.239 1.00 56.88 296 PHE A CA 1
ATOM 2334 C C . PHE A 1 296 ? 19.446 2.484 -9.353 1.00 56.88 296 PHE A C 1
ATOM 2336 O O . PHE A 1 296 ? 19.096 3.568 -8.913 1.00 56.88 296 PHE A O 1
ATOM 2343 N N . LEU A 1 297 ? 18.812 1.363 -9.008 1.00 60.19 297 LEU A N 1
ATOM 2344 C CA . LEU A 1 297 ? 17.669 1.338 -8.083 1.00 60.19 297 LEU A CA 1
ATOM 2345 C C . LEU A 1 297 ? 18.075 1.655 -6.637 1.00 60.19 297 LEU A C 1
ATOM 2347 O O . LEU A 1 297 ? 17.304 2.260 -5.893 1.00 60.19 297 LEU A O 1
ATOM 2351 N N . LYS A 1 298 ? 19.292 1.274 -6.224 1.00 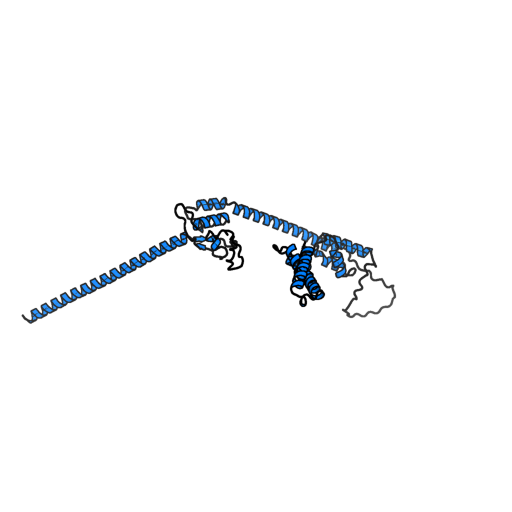64.69 298 LYS A N 1
ATOM 2352 C CA . LYS A 1 298 ? 19.852 1.684 -4.925 1.00 64.69 298 LYS A CA 1
ATOM 2353 C C . LYS A 1 298 ? 20.164 3.175 -4.882 1.00 64.69 298 LYS A C 1
ATOM 2355 O O . LYS A 1 298 ? 19.997 3.771 -3.821 1.00 64.69 298 LYS A O 1
ATOM 2360 N N . LEU A 1 299 ? 20.612 3.739 -6.002 1.00 58.78 299 LEU A N 1
ATOM 2361 C CA . LEU A 1 299 ? 20.897 5.160 -6.140 1.00 58.78 299 LEU A CA 1
ATOM 2362 C C . LEU A 1 299 ? 19.583 5.951 -6.226 1.00 58.78 299 LEU A C 1
ATOM 2364 O O . LEU A 1 299 ? 19.350 6.786 -5.373 1.00 58.78 299 LEU A O 1
ATOM 2368 N N . LEU A 1 300 ? 18.664 5.616 -7.132 1.00 61.09 300 LEU A N 1
ATOM 2369 C CA . LEU A 1 300 ? 17.406 6.323 -7.425 1.00 61.09 300 LEU A CA 1
ATOM 2370 C C . LEU A 1 300 ? 16.290 6.130 -6.372 1.00 61.09 300 LEU A C 1
ATOM 2372 O O . LEU A 1 300 ? 15.121 5.949 -6.718 1.00 61.09 300 LEU A O 1
ATOM 2376 N N . ARG A 1 301 ? 16.612 6.158 -5.073 1.00 68.81 301 ARG A N 1
ATOM 2377 C CA . ARG A 1 301 ? 15.590 6.133 -4.014 1.00 68.81 301 ARG A CA 1
ATOM 2378 C C . ARG A 1 301 ? 14.818 7.462 -3.969 1.00 68.81 301 ARG A C 1
ATOM 2380 O O . ARG A 1 301 ? 15.449 8.520 -4.006 1.00 68.81 301 ARG A O 1
ATOM 2387 N N . PRO A 1 302 ? 13.479 7.441 -3.818 1.00 58.94 302 PRO A N 1
ATOM 2388 C CA . PRO A 1 302 ? 12.699 8.660 -3.618 1.00 58.94 302 PRO A CA 1
ATOM 2389 C C . PRO A 1 302 ? 13.179 9.403 -2.363 1.00 58.94 302 PRO A C 1
ATOM 2391 O O . PRO A 1 302 ? 13.220 8.814 -1.283 1.00 58.94 302 PRO A O 1
ATOM 2394 N N . GLY A 1 303 ? 13.544 10.680 -2.507 1.00 64.88 303 GLY A N 1
ATOM 2395 C CA . GLY A 1 303 ? 13.992 11.541 -1.402 1.00 64.88 303 GLY A CA 1
ATOM 2396 C C . GLY A 1 303 ? 15.505 11.762 -1.291 1.00 64.88 303 GLY A C 1
ATOM 2397 O O . GLY A 1 303 ? 15.931 12.453 -0.371 1.00 64.88 303 GLY A O 1
ATOM 2398 N N . VAL A 1 304 ? 16.317 11.217 -2.204 1.00 66.62 304 VAL A N 1
ATOM 2399 C CA . VAL A 1 304 ? 17.760 11.509 -2.265 1.00 66.62 304 VAL A CA 1
ATOM 2400 C C . VAL A 1 304 ? 18.018 12.607 -3.297 1.00 66.62 304 VAL A C 1
ATOM 2402 O O . VAL A 1 304 ? 17.716 12.433 -4.476 1.00 66.62 304 VAL A O 1
ATOM 2405 N N . ASP A 1 305 ? 18.583 13.738 -2.866 1.00 69.81 305 ASP A N 1
ATOM 2406 C CA . ASP A 1 305 ? 19.083 14.764 -3.783 1.00 69.81 305 ASP A CA 1
ATOM 2407 C C . ASP A 1 305 ? 20.435 14.313 -4.360 1.00 69.81 305 ASP A C 1
ATOM 2409 O O . ASP A 1 305 ? 21.480 14.321 -3.698 1.00 69.81 305 ASP A O 1
ATOM 2413 N N . PHE A 1 306 ? 20.397 13.862 -5.612 1.00 66.25 306 PHE A N 1
ATOM 2414 C CA . PHE A 1 306 ? 21.554 13.329 -6.329 1.00 66.25 306 PHE A CA 1
ATOM 2415 C C . PHE A 1 306 ? 22.635 14.365 -6.575 1.00 66.25 306 PHE A C 1
ATOM 2417 O O . PHE A 1 306 ? 23.815 14.015 -6.580 1.00 66.25 306 PHE A O 1
ATOM 2424 N N . ARG A 1 307 ? 22.243 15.630 -6.752 1.00 67.81 307 ARG A N 1
ATOM 2425 C CA . ARG A 1 307 ? 23.198 16.716 -6.947 1.00 67.81 307 ARG A CA 1
ATOM 2426 C C . ARG A 1 307 ? 24.002 16.903 -5.672 1.00 67.81 307 ARG A C 1
ATOM 2428 O O . ARG A 1 307 ? 25.226 16.911 -5.734 1.00 67.81 307 ARG A O 1
ATOM 2435 N N . GLN A 1 308 ? 23.320 16.951 -4.530 1.00 70.31 308 GLN A N 1
ATOM 2436 C CA . GLN A 1 308 ? 23.984 17.089 -3.239 1.00 70.31 308 GLN A CA 1
ATOM 2437 C C . GLN A 1 308 ? 24.874 15.880 -2.932 1.00 70.31 308 GLN A C 1
ATOM 2439 O O . GLN A 1 308 ? 26.045 16.041 -2.619 1.00 70.31 308 GLN A O 1
ATOM 2444 N N . THR A 1 309 ? 24.365 14.661 -3.128 1.00 72.56 309 THR A N 1
ATOM 2445 C CA . THR A 1 309 ? 25.121 13.428 -2.837 1.00 72.56 309 THR A CA 1
ATOM 2446 C C . THR A 1 309 ? 26.381 13.297 -3.704 1.00 72.56 309 THR A C 1
ATOM 2448 O O . THR A 1 309 ? 27.420 12.820 -3.244 1.00 72.56 309 THR A O 1
ATOM 2451 N N . PHE A 1 310 ? 26.305 13.716 -4.970 1.00 71.69 310 PHE A N 1
ATOM 2452 C CA . PHE A 1 310 ? 27.460 13.746 -5.864 1.00 71.69 310 PHE A CA 1
ATOM 2453 C C . PHE A 1 310 ? 28.478 14.809 -5.437 1.00 71.69 310 PHE A C 1
ATOM 2455 O O . PHE A 1 310 ? 29.672 14.509 -5.389 1.00 71.69 310 PHE A O 1
ATOM 2462 N N . MET A 1 311 ? 28.019 16.010 -5.072 1.00 72.88 311 MET A N 1
ATOM 2463 C CA . MET A 1 311 ? 28.899 17.060 -4.552 1.00 72.88 311 MET A CA 1
ATOM 2464 C C . MET A 1 311 ? 29.599 16.617 -3.261 1.00 72.88 311 MET A C 1
ATOM 2466 O O . MET A 1 311 ? 30.818 16.743 -3.168 1.00 72.88 311 MET A O 1
ATOM 2470 N N . ASP A 1 312 ? 28.880 15.974 -2.337 1.00 74.00 312 ASP A N 1
ATOM 2471 C CA . ASP A 1 312 ? 29.444 15.424 -1.099 1.00 74.00 312 ASP A CA 1
ATOM 2472 C C . ASP A 1 312 ? 30.511 14.350 -1.386 1.00 74.00 312 ASP A C 1
ATOM 2474 O O . ASP A 1 312 ? 31.548 14.277 -0.721 1.00 74.00 312 ASP A O 1
ATOM 2478 N N . TYR A 1 313 ? 30.289 13.504 -2.399 1.00 75.50 313 TYR A N 1
ATOM 2479 C CA . TYR A 1 313 ? 31.262 12.493 -2.815 1.00 75.50 313 TYR A CA 1
ATOM 2480 C C . TYR A 1 313 ? 32.530 13.123 -3.406 1.00 75.50 313 TYR A C 1
ATOM 2482 O O . TYR A 1 313 ? 33.646 12.734 -3.038 1.00 75.50 313 TYR A O 1
ATOM 2490 N N . VAL A 1 314 ? 32.373 14.093 -4.310 1.00 74.38 314 VAL A N 1
ATOM 2491 C CA . VAL A 1 314 ? 33.487 14.819 -4.940 1.00 74.38 314 VAL A CA 1
ATOM 2492 C C . VAL A 1 314 ? 34.295 15.566 -3.881 1.00 74.38 314 VAL A C 1
ATOM 2494 O O . VAL A 1 314 ? 35.525 15.460 -3.856 1.00 74.38 314 VAL A O 1
ATOM 2497 N N . GLU A 1 315 ? 33.621 16.234 -2.952 1.00 74.38 315 GLU A N 1
ATOM 2498 C CA . GLU A 1 315 ? 34.250 16.945 -1.846 1.00 74.38 315 GLU A CA 1
ATOM 2499 C C . GLU A 1 315 ? 35.043 15.991 -0.937 1.00 74.38 315 GLU A C 1
ATOM 2501 O O . GLU A 1 315 ? 36.233 16.188 -0.667 1.00 74.38 315 GLU A O 1
ATOM 2506 N N . LYS A 1 316 ? 34.425 14.879 -0.534 1.00 74.44 316 LYS A N 1
ATOM 2507 C CA . LYS A 1 316 ? 35.043 13.919 0.384 1.00 74.44 316 LYS A CA 1
ATOM 2508 C C . LYS A 1 316 ? 36.215 13.158 -0.225 1.00 74.44 316 LYS A C 1
ATOM 2510 O O . LYS A 1 316 ? 37.165 12.830 0.483 1.00 74.44 316 LYS A O 1
ATOM 2515 N N . HIS A 1 317 ? 36.154 12.818 -1.511 1.00 72.06 317 HIS A N 1
ATOM 2516 C CA . HIS A 1 317 ? 37.127 11.902 -2.107 1.00 72.06 317 HIS A CA 1
ATOM 2517 C C . HIS A 1 317 ? 38.107 12.556 -3.065 1.00 72.06 317 HIS A C 1
ATOM 2519 O O . HIS A 1 317 ? 39.244 12.089 -3.131 1.00 72.06 317 HIS A O 1
ATOM 2525 N N . ILE A 1 318 ? 37.706 13.576 -3.814 1.00 75.88 318 ILE A N 1
ATOM 2526 C CA . ILE A 1 318 ? 38.577 14.227 -4.799 1.00 75.88 318 ILE A CA 1
ATOM 2527 C C . ILE A 1 318 ? 39.206 15.461 -4.163 1.00 75.88 318 ILE A C 1
ATOM 2529 O O . ILE A 1 318 ? 40.431 15.602 -4.178 1.00 75.88 318 ILE A O 1
ATOM 2533 N N . PHE A 1 319 ? 38.385 16.299 -3.530 1.00 76.56 319 PHE A N 1
ATOM 2534 C CA . PHE A 1 319 ? 38.837 17.559 -2.958 1.00 76.56 319 PHE A CA 1
ATOM 2535 C C . PHE A 1 319 ? 39.699 17.352 -1.705 1.00 76.56 319 PHE A C 1
ATOM 2537 O O . PHE A 1 319 ? 40.821 17.850 -1.659 1.00 76.56 319 PHE A O 1
ATOM 2544 N N . ALA A 1 320 ? 39.282 16.495 -0.764 1.00 76.19 320 ALA A N 1
ATOM 2545 C CA . ALA A 1 320 ? 40.099 16.165 0.412 1.00 76.19 320 ALA A CA 1
ATOM 2546 C C . ALA A 1 320 ? 41.479 15.573 0.049 1.00 76.19 320 ALA A C 1
ATOM 2548 O O . ALA A 1 320 ? 42.491 15.909 0.661 1.00 76.19 320 ALA A O 1
ATOM 2549 N N . ARG A 1 321 ? 41.557 14.734 -0.997 1.00 80.56 321 ARG A N 1
ATOM 2550 C CA . ARG A 1 321 ? 42.838 14.187 -1.490 1.00 80.56 321 ARG A CA 1
ATOM 2551 C C . ARG A 1 321 ? 43.724 15.237 -2.158 1.00 80.56 321 ARG A C 1
ATOM 2553 O O . ARG A 1 321 ? 44.940 15.062 -2.206 1.00 80.56 321 ARG A O 1
ATOM 2560 N N . ARG A 1 322 ? 43.134 16.286 -2.728 1.00 78.62 322 ARG A N 1
ATOM 2561 C CA . ARG A 1 322 ? 43.871 17.396 -3.336 1.00 78.62 322 ARG A CA 1
ATOM 2562 C C . ARG A 1 322 ? 44.360 18.376 -2.275 1.00 78.62 322 ARG A C 1
ATOM 2564 O O . ARG A 1 322 ? 45.529 18.733 -2.314 1.00 78.62 322 ARG A O 1
ATOM 2571 N N . ILE A 1 323 ? 43.515 18.708 -1.300 1.00 79.88 323 ILE A N 1
ATOM 2572 C CA . ILE A 1 323 ? 43.893 19.505 -0.129 1.00 79.88 323 ILE A CA 1
ATOM 2573 C C . ILE A 1 323 ? 45.035 18.842 0.631 1.00 79.88 323 ILE A C 1
ATOM 2575 O O . ILE A 1 323 ? 46.011 19.510 0.931 1.00 79.88 323 ILE A O 1
ATOM 2579 N N . ASN A 1 324 ? 44.961 17.536 0.901 1.00 80.81 324 ASN A N 1
ATOM 2580 C CA . ASN A 1 324 ? 46.036 16.863 1.632 1.00 80.81 324 ASN A CA 1
ATOM 2581 C C . ASN A 1 324 ? 47.365 16.912 0.869 1.00 80.81 324 ASN A C 1
ATOM 2583 O O . ASN A 1 324 ? 48.381 17.238 1.463 1.00 80.81 324 ASN A O 1
ATOM 2587 N N . ARG A 1 325 ? 47.350 16.711 -0.457 1.00 83.38 325 ARG A N 1
ATOM 2588 C CA . ARG A 1 325 ? 48.556 16.898 -1.281 1.00 83.38 325 ARG A CA 1
ATOM 2589 C C . ARG A 1 325 ? 49.085 18.328 -1.229 1.00 83.38 325 ARG A C 1
ATOM 2591 O O . ARG A 1 325 ? 50.284 18.515 -1.098 1.00 83.38 325 ARG A O 1
ATOM 2598 N N . PHE A 1 326 ? 48.202 19.320 -1.276 1.00 80.44 326 PHE A N 1
ATOM 2599 C CA . PHE A 1 326 ? 48.588 20.726 -1.182 1.00 80.44 326 PHE A CA 1
ATOM 2600 C C . PHE A 1 326 ? 49.176 21.077 0.197 1.00 80.44 326 PHE A C 1
ATOM 2602 O O . PHE A 1 326 ? 50.184 21.774 0.279 1.00 80.44 326 PHE A O 1
ATOM 2609 N N . LYS A 1 327 ? 48.600 20.535 1.279 1.00 81.69 327 LYS A N 1
ATOM 2610 C CA . LYS A 1 327 ? 49.122 20.659 2.649 1.00 81.69 327 LYS A CA 1
ATOM 2611 C C . LYS A 1 327 ? 50.494 20.006 2.800 1.00 81.69 327 LYS A C 1
ATOM 2613 O O . LYS A 1 327 ? 51.360 20.580 3.457 1.00 81.69 327 LYS A O 1
ATOM 2618 N N . ASP A 1 328 ? 50.694 18.847 2.181 1.00 84.31 328 ASP A N 1
ATOM 2619 C CA . ASP A 1 328 ? 51.972 18.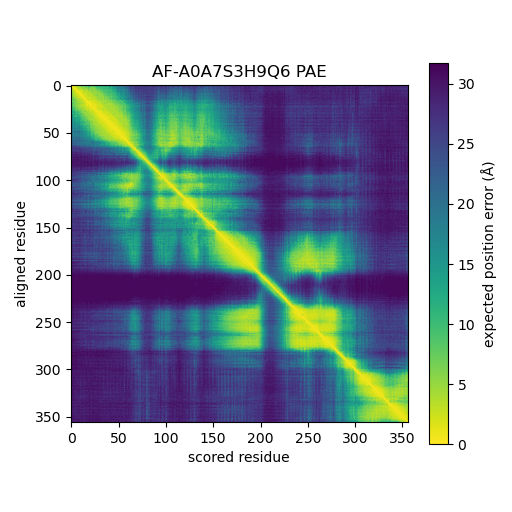134 2.196 1.00 84.31 328 ASP A CA 1
ATOM 2620 C C . ASP A 1 328 ? 53.045 18.891 1.389 1.00 84.31 328 ASP A C 1
ATOM 2622 O O . ASP A 1 328 ? 54.160 19.070 1.871 1.00 84.31 328 ASP A O 1
ATOM 2626 N N . GLU A 1 329 ? 52.704 19.405 0.201 1.00 84.69 329 GLU A N 1
ATOM 2627 C CA . GLU A 1 329 ? 53.608 20.178 -0.672 1.00 84.69 329 GLU A CA 1
ATOM 2628 C C . GLU A 1 329 ? 54.059 21.506 -0.052 1.00 84.69 329 GLU A C 1
ATOM 2630 O O . GLU A 1 329 ? 55.181 21.955 -0.283 1.00 84.69 329 GLU A O 1
ATOM 2635 N N . LYS A 1 330 ? 53.189 22.140 0.737 1.00 83.69 330 LYS A N 1
ATOM 2636 C CA . LYS A 1 330 ? 53.467 23.417 1.406 1.00 83.69 330 LYS A CA 1
ATOM 2637 C C . LYS A 1 330 ? 54.022 23.252 2.819 1.00 83.69 330 LYS A C 1
ATOM 2639 O O . LYS A 1 330 ? 54.234 24.251 3.492 1.00 83.69 330 LYS A O 1
ATOM 2644 N N . GLU A 1 331 ? 54.249 22.016 3.268 1.00 83.81 331 GLU A N 1
ATOM 2645 C CA . GLU A 1 331 ? 54.634 21.687 4.644 1.00 83.81 331 GLU A CA 1
ATOM 2646 C C . GLU A 1 331 ? 53.738 22.377 5.693 1.00 83.81 331 GLU A C 1
ATOM 2648 O O . GLU A 1 331 ? 54.224 22.898 6.697 1.00 83.81 331 GLU A O 1
ATOM 2653 N N . TYR A 1 332 ? 52.417 22.369 5.474 1.00 80.94 332 TYR A N 1
ATOM 2654 C CA . TYR A 1 332 ? 51.409 23.056 6.303 1.00 80.94 332 TYR A CA 1
ATOM 2655 C C . TYR A 1 332 ? 51.633 22.868 7.812 1.00 80.94 332 TYR A C 1
ATOM 2657 O O . TYR A 1 332 ? 51.600 23.823 8.579 1.00 80.94 332 TYR A O 1
ATOM 2665 N N . TYR A 1 333 ? 51.967 21.649 8.239 1.00 77.06 333 TYR A N 1
ATOM 2666 C CA . TYR A 1 333 ? 52.179 21.309 9.650 1.00 77.06 333 TYR A CA 1
ATOM 2667 C C . TYR A 1 333 ? 53.493 21.827 10.265 1.00 77.06 333 TYR A C 1
ATOM 2669 O O . TYR A 1 333 ? 53.702 21.669 11.466 1.00 77.06 333 TYR A O 1
ATOM 2677 N N . ARG A 1 334 ? 54.394 22.412 9.468 1.00 80.94 334 ARG A N 1
ATOM 2678 C CA . ARG A 1 334 ? 55.658 23.024 9.919 1.00 80.94 334 ARG A CA 1
ATOM 2679 C C . ARG A 1 334 ? 55.658 24.548 9.808 1.00 80.94 334 ARG A C 1
ATOM 2681 O O . ARG A 1 334 ? 56.603 25.189 10.269 1.00 80.94 334 ARG A O 1
ATOM 2688 N N . LEU A 1 335 ? 54.624 25.122 9.197 1.00 82.19 335 LEU A N 1
ATOM 2689 C CA . LEU A 1 335 ? 54.457 26.564 9.066 1.00 82.19 335 LEU A CA 1
ATOM 2690 C C . LEU A 1 335 ? 54.073 27.197 10.408 1.00 82.19 335 LEU A C 1
ATOM 2692 O O . LEU A 1 335 ? 53.477 26.549 11.269 1.00 82.19 335 LEU A O 1
ATOM 2696 N N . ARG A 1 336 ? 54.431 28.474 10.579 1.00 79.44 336 ARG A N 1
ATOM 2697 C CA . ARG A 1 336 ? 53.963 29.297 11.702 1.00 79.44 336 ARG A CA 1
ATOM 2698 C C . ARG A 1 336 ? 52.465 29.583 11.552 1.00 79.44 336 ARG A C 1
ATOM 2700 O O . ARG A 1 336 ? 51.938 29.517 10.447 1.00 79.44 336 ARG A O 1
ATOM 2707 N N . GLU A 1 337 ? 51.792 29.862 12.666 1.00 77.19 337 GLU A N 1
ATOM 2708 C CA . GLU A 1 337 ? 50.327 30.004 12.719 1.00 77.19 337 GLU A CA 1
ATOM 2709 C C . GLU A 1 337 ? 49.792 31.075 11.758 1.00 77.19 337 GLU A C 1
ATOM 2711 O O . GLU A 1 337 ? 48.780 30.843 11.109 1.00 77.19 337 GLU A O 1
ATOM 2716 N N . ASP A 1 338 ? 50.512 32.186 11.587 1.00 78.44 338 ASP A N 1
ATOM 2717 C CA . ASP A 1 338 ? 50.197 33.252 10.629 1.00 78.44 338 ASP A CA 1
ATOM 2718 C C . ASP A 1 338 ? 50.170 32.744 9.178 1.00 78.44 338 ASP A C 1
ATOM 2720 O O . ASP A 1 338 ? 49.189 32.945 8.460 1.00 78.44 338 ASP A O 1
ATOM 2724 N N . ALA A 1 339 ? 51.194 31.992 8.782 1.00 76.62 339 ALA A N 1
ATOM 2725 C CA . ALA A 1 339 ? 51.291 31.403 7.450 1.00 76.62 339 ALA A CA 1
ATOM 2726 C C . ALA A 1 339 ? 50.342 30.203 7.238 1.00 76.62 339 ALA A C 1
ATOM 2728 O O . ALA A 1 339 ? 50.010 29.872 6.099 1.00 76.62 339 ALA A O 1
ATOM 2729 N N . GLN A 1 340 ? 49.884 29.546 8.311 1.00 79.69 340 GLN A N 1
ATOM 2730 C CA . GLN A 1 340 ? 48.830 28.528 8.222 1.00 79.69 340 GLN A CA 1
ATOM 2731 C C . GLN A 1 340 ? 47.477 29.164 7.894 1.00 79.69 340 GLN A C 1
ATOM 2733 O O . GLN A 1 340 ? 46.770 28.641 7.034 1.00 79.69 340 GLN A O 1
ATOM 2738 N N . THR A 1 341 ? 47.152 30.311 8.504 1.00 82.25 341 THR A N 1
ATOM 2739 C CA . THR A 1 341 ? 45.921 31.059 8.196 1.00 82.25 341 THR A CA 1
ATOM 2740 C C . THR A 1 341 ? 45.857 31.512 6.740 1.00 82.25 341 THR A C 1
ATOM 2742 O O . THR A 1 341 ? 44.826 31.320 6.102 1.00 82.25 341 THR A O 1
ATOM 2745 N N . GLU A 1 342 ? 46.954 32.034 6.182 1.00 83.31 342 GLU A N 1
ATOM 2746 C CA . GLU A 1 342 ? 47.008 32.420 4.761 1.00 83.31 342 GLU A CA 1
ATOM 2747 C C . GLU A 1 342 ? 46.766 31.213 3.837 1.00 83.31 342 GLU A C 1
ATOM 2749 O O . GLU A 1 342 ? 46.021 31.299 2.860 1.00 83.31 342 GLU A O 1
ATOM 2754 N N . LEU A 1 343 ? 47.332 30.048 4.175 1.00 82.81 343 LEU A N 1
ATOM 2755 C CA . LEU A 1 343 ? 47.132 28.834 3.386 1.00 82.81 343 LEU A CA 1
ATOM 2756 C C . LEU A 1 343 ? 45.707 28.272 3.518 1.00 82.81 343 LEU A C 1
ATOM 2758 O O . LEU A 1 343 ? 45.177 27.708 2.559 1.00 82.81 343 LEU A O 1
ATOM 2762 N N . ASP A 1 344 ? 45.078 28.408 4.687 1.00 83.31 344 ASP A N 1
ATOM 2763 C CA . ASP A 1 344 ? 43.680 28.023 4.899 1.00 83.31 344 ASP A CA 1
ATOM 2764 C C . ASP A 1 344 ? 42.722 28.896 4.073 1.00 83.31 344 ASP A C 1
ATOM 2766 O O . ASP A 1 344 ? 41.791 28.362 3.462 1.00 83.31 344 ASP A O 1
ATOM 2770 N N . GLU A 1 345 ? 42.997 30.198 3.952 1.00 86.00 345 GLU A N 1
ATOM 2771 C CA . GLU A 1 345 ? 42.259 31.103 3.063 1.00 86.00 345 GLU A CA 1
ATOM 2772 C C . GLU A 1 345 ? 42.427 30.719 1.581 1.00 86.00 345 GLU A C 1
ATOM 2774 O O . GLU A 1 345 ? 41.437 30.662 0.841 1.00 86.00 345 GLU A O 1
ATOM 2779 N N . GLU A 1 346 ? 43.642 30.362 1.145 1.00 84.38 346 GLU A N 1
ATOM 2780 C CA . GLU A 1 346 ? 43.895 29.850 -0.212 1.00 84.38 346 GLU A CA 1
ATOM 2781 C C . GLU A 1 346 ? 43.165 28.522 -0.481 1.00 84.38 346 GLU A C 1
ATOM 2783 O O . GLU A 1 346 ? 42.589 28.317 -1.557 1.00 84.38 346 GLU A O 1
ATOM 2788 N N . MET A 1 347 ? 43.137 27.609 0.495 1.00 81.94 347 MET A N 1
ATOM 2789 C CA . MET A 1 347 ? 42.405 26.345 0.378 1.00 81.94 347 MET A CA 1
ATOM 2790 C C . MET A 1 347 ? 40.890 26.554 0.322 1.00 81.94 347 MET A C 1
ATOM 2792 O O . MET A 1 347 ? 40.199 25.835 -0.408 1.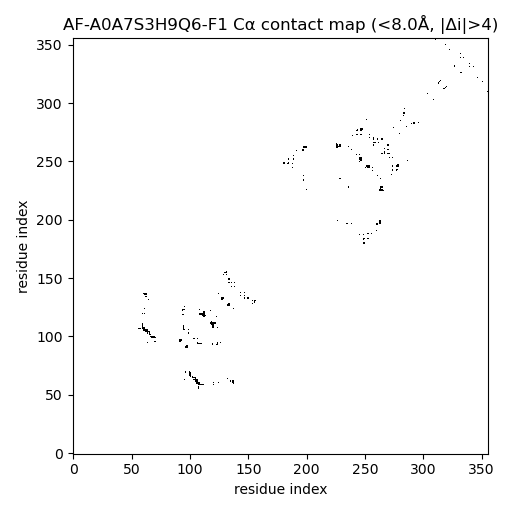00 81.94 347 MET A O 1
ATOM 2796 N N . GLU A 1 348 ? 40.359 27.539 1.048 1.00 81.88 348 GLU A N 1
ATOM 2797 C CA . GLU A 1 348 ? 38.941 27.890 0.996 1.00 81.88 348 GLU A CA 1
ATOM 2798 C C . GLU A 1 348 ? 38.567 28.585 -0.323 1.00 81.88 348 GLU A C 1
ATOM 2800 O O . GLU A 1 348 ? 37.496 28.318 -0.878 1.00 81.88 348 GLU A O 1
ATOM 2805 N N . ALA A 1 349 ? 39.459 29.408 -0.882 1.00 83.50 349 ALA A N 1
ATOM 2806 C CA . ALA A 1 349 ? 39.292 29.988 -2.213 1.00 83.50 349 ALA A CA 1
ATOM 2807 C C . ALA A 1 349 ? 39.256 28.899 -3.300 1.00 83.50 349 ALA A C 1
ATOM 2809 O O . ALA A 1 349 ? 38.318 28.865 -4.099 1.00 83.50 349 ALA A O 1
ATOM 2810 N N . MET A 1 350 ? 40.188 27.937 -3.258 1.00 78.12 350 MET A N 1
ATOM 2811 C CA . MET A 1 350 ? 40.173 26.770 -4.154 1.00 78.12 350 MET A CA 1
ATOM 2812 C C . MET A 1 350 ? 38.905 25.921 -3.993 1.00 78.12 350 MET A C 1
ATOM 2814 O O . MET A 1 350 ? 38.410 25.361 -4.971 1.00 78.12 350 MET A O 1
ATOM 2818 N N . ARG A 1 351 ? 38.358 25.821 -2.773 1.00 76.00 351 ARG A N 1
ATOM 2819 C CA . ARG A 1 351 ? 37.084 25.127 -2.510 1.00 76.00 351 ARG A CA 1
ATOM 2820 C C . ARG A 1 351 ? 35.913 25.835 -3.182 1.00 76.00 351 ARG A C 1
ATOM 2822 O O . ARG A 1 351 ? 35.078 25.172 -3.791 1.00 76.00 351 ARG A O 1
ATOM 2829 N N . LYS A 1 352 ? 35.854 27.165 -3.076 1.00 79.81 352 LYS A N 1
ATOM 2830 C CA . LYS A 1 352 ? 34.784 27.990 -3.659 1.00 79.81 352 LYS A CA 1
ATOM 2831 C C . LYS A 1 352 ? 34.821 27.988 -5.186 1.00 79.81 352 LYS A C 1
ATOM 2833 O O . LYS A 1 352 ? 33.764 27.873 -5.791 1.00 79.81 352 LYS A O 1
ATOM 2838 N N . GLU A 1 353 ? 36.005 28.042 -5.794 1.00 79.00 353 GLU A N 1
ATOM 2839 C CA . GLU A 1 353 ? 36.166 28.006 -7.257 1.00 79.00 353 GLU A CA 1
ATOM 2840 C C . GLU A 1 353 ? 35.746 26.659 -7.870 1.00 79.00 353 GLU A C 1
ATOM 2842 O O . GLU A 1 353 ? 35.234 26.609 -8.982 1.00 79.00 353 GLU A O 1
ATOM 2847 N N . TRP A 1 354 ? 35.933 25.553 -7.146 1.00 68.31 354 TRP A N 1
ATOM 2848 C CA . TRP A 1 354 ? 35.576 24.216 -7.633 1.00 68.31 354 TRP A CA 1
ATOM 2849 C C . TRP A 1 354 ? 34.114 23.819 -7.409 1.00 68.31 354 TRP A C 1
ATOM 2851 O O . TRP A 1 354 ? 33.626 22.909 -8.079 1.00 68.31 354 TRP A O 1
ATOM 2861 N N . LEU A 1 355 ? 33.443 24.439 -6.434 1.00 65.56 355 LEU A N 1
ATOM 2862 C CA . LEU A 1 355 ? 32.051 24.140 -6.080 1.00 65.56 355 LEU A CA 1
ATOM 2863 C C . LEU A 1 355 ? 31.037 25.126 -6.688 1.00 65.56 355 LEU A C 1
ATOM 2865 O O . LEU A 1 355 ? 29.835 24.870 -6.574 1.00 65.56 355 LEU A O 1
ATOM 2869 N N . SER A 1 356 ? 31.491 26.225 -7.310 1.00 63.19 356 SER A N 1
ATOM 2870 C CA . SER A 1 356 ? 30.657 27.107 -8.148 1.00 63.19 356 SER A CA 1
ATOM 2871 C C . SER A 1 356 ? 30.443 26.504 -9.529 1.00 63.19 356 SER A C 1
ATOM 2873 O O . SER A 1 356 ? 29.286 26.526 -10.008 1.00 63.19 356 SER A O 1
#

Radius of gyration: 47.2 Å; Cα contacts (8 Å, |Δi|>4): 190; chains: 1; bounding box: 104×84×154 Å

Organism: NCBI:txid89044

Secondary structure (DSSP, 8-state):
-HHHHHHHHHHHHHHHHHHHHHHHHHHHHHHHHHHHHHHHHHHHHHHHHHHHHHHHHHTTEEEPPS-PPPP-------SS---S---------SHHHHHTTS--SEEE-S-PPBTTB--HHHHHHHHHHHTT---GGGS-GGGHHHHHHHHHH-HHHHHHHHHHHHHHHHHHHHHHHHHHHHHHHHHHHHHHHHSPP---PPP----------------S--------TTS-HHHHHHHHHHHHHHHHH-GGGHHHHHHHTBTTB-HHHHHHHHHHSSS---GGG-SS--HHHHHHHHHS-TT--HHHHHHHHHIIIIIHHHHHHHHHHTTGGGS-HHHHHHHHHHHHHHHHHHH-